Protein AF-A0A0D9S081-F1 (afdb_monomer)

Sequence (197 aa):
MSWPVAGCVVMVLGSSLLPPQVVYVARNAKDVAVSYYHFYHMAKVHPEPGTWDSFLEKFMAGEVSYGSWYQHVQEWWELSHTHPVLYLFYEDMKENPKREIRKILEFVGRSLPEETVDLMVQHTSFKEMKKNPMANYTTVPQEFMDHSISPFMRKGGCWPARGFGAGGSSGWSLPIGTQGLPWDETPALLPAFLPEA

InterPro domains:
  IPR000863 Sulfotransferase domain [PF00685] (21-157)
  IPR027417 P-loop containing nucleoside triphosphate hydrolase [G3DSA:3.40.50.300] (11-159)
  IPR027417 P-loop containing nucleoside triphosphate hydrolase [SSF52540] (19-157)

Structure (mmCIF, N/CA/C/O backbone):
data_AF-A0A0D9S081-F1
#
_entry.id   AF-A0A0D9S081-F1
#
loop_
_atom_site.group_PDB
_atom_site.id
_atom_site.type_symbol
_atom_site.label_atom_id
_atom_site.label_alt_id
_atom_site.label_comp_id
_atom_site.label_asym_id
_atom_site.label_entity_id
_atom_site.label_seq_id
_atom_site.pdbx_PDB_ins_code
_atom_site.Cartn_x
_atom_site.Cartn_y
_atom_site.Cartn_z
_atom_site.occupancy
_atom_site.B_iso_or_equiv
_atom_site.auth_seq_id
_atom_site.auth_comp_id
_atom_site.auth_asym_id
_atom_site.auth_atom_id
_atom_site.pdbx_PDB_model_num
ATOM 1 N N . MET A 1 1 ? -12.277 6.059 -0.694 1.00 25.52 1 MET A N 1
ATOM 2 C CA . MET A 1 1 ? -11.221 5.115 -0.278 1.00 25.52 1 MET A CA 1
ATOM 3 C C . MET A 1 1 ? -10.738 4.390 -1.522 1.00 25.52 1 MET A C 1
ATOM 5 O O . MET A 1 1 ? -11.299 3.366 -1.882 1.00 25.52 1 MET A O 1
ATOM 9 N N . SER A 1 2 ? -9.789 4.984 -2.241 1.00 22.47 2 SER A N 1
ATOM 10 C CA . SER A 1 2 ? -9.034 4.285 -3.281 1.00 22.47 2 SER A CA 1
ATOM 11 C C . SER A 1 2 ? -7.892 3.539 -2.595 1.00 22.47 2 SER A C 1
ATOM 13 O O . SER A 1 2 ? -7.259 4.083 -1.693 1.00 22.47 2 SER A O 1
ATOM 15 N N . TRP A 1 3 ? -7.653 2.294 -2.988 1.00 29.36 3 TRP A N 1
ATOM 16 C CA . TRP A 1 3 ? -6.469 1.535 -2.591 1.00 29.36 3 TRP A CA 1
ATOM 17 C C . TRP A 1 3 ? -5.480 1.559 -3.760 1.00 29.36 3 TRP A C 1
ATOM 19 O O . TRP A 1 3 ? -5.591 0.698 -4.632 1.00 29.36 3 TRP A O 1
ATOM 29 N N . PRO A 1 4 ? -4.532 2.510 -3.849 1.00 36.19 4 PRO A N 1
ATOM 30 C CA . PRO A 1 4 ? -3.518 2.435 -4.882 1.00 36.19 4 PRO A CA 1
ATOM 31 C C . PRO A 1 4 ? -2.436 1.419 -4.483 1.00 36.19 4 PRO A C 1
ATOM 33 O O . PRO A 1 4 ? -1.791 1.523 -3.449 1.00 36.19 4 PRO A O 1
ATOM 36 N N . VAL A 1 5 ? -2.358 0.392 -5.323 1.00 35.97 5 VAL A N 1
ATOM 37 C CA . VAL A 1 5 ? -1.208 -0.370 -5.834 1.00 35.97 5 VAL A CA 1
ATOM 38 C C . VAL A 1 5 ? 0.063 -0.554 -4.984 1.00 35.97 5 VAL A C 1
ATOM 40 O O . VAL A 1 5 ? 0.727 0.394 -4.597 1.00 35.97 5 VAL A O 1
ATOM 43 N N . ALA A 1 6 ? 0.430 -1.838 -4.863 1.00 36.88 6 ALA A N 1
ATOM 44 C CA . ALA A 1 6 ? 1.759 -2.458 -4.762 1.00 36.88 6 ALA A CA 1
ATOM 45 C C . ALA A 1 6 ? 2.917 -1.637 -4.160 1.00 36.88 6 ALA A C 1
ATOM 47 O O . ALA A 1 6 ? 3.439 -0.712 -4.763 1.00 36.88 6 ALA A O 1
ATOM 48 N N . GLY A 1 7 ? 3.408 -2.084 -3.007 1.00 44.50 7 GLY A N 1
ATOM 49 C CA . GLY A 1 7 ? 4.620 -1.559 -2.385 1.00 44.50 7 GLY A CA 1
ATOM 50 C C . GLY A 1 7 ? 4.341 -1.186 -0.954 1.00 44.50 7 GLY A C 1
ATOM 51 O O . GLY A 1 7 ? 4.527 -2.014 -0.063 1.00 44.50 7 GLY A O 1
ATOM 52 N N . CYS A 1 8 ? 3.823 0.023 -0.763 1.00 48.75 8 CYS A N 1
ATOM 53 C CA . CYS A 1 8 ? 3.406 0.525 0.532 1.00 48.75 8 CYS A CA 1
ATOM 54 C C . CYS A 1 8 ? 2.194 1.448 0.387 1.00 48.75 8 CYS A C 1
ATOM 56 O O . CYS A 1 8 ? 2.143 2.257 -0.537 1.00 48.75 8 CYS A O 1
ATOM 58 N N . VAL A 1 9 ? 1.217 1.334 1.288 1.00 55.59 9 VAL A N 1
ATOM 59 C CA . VAL A 1 9 ? 0.018 2.191 1.279 1.00 55.59 9 VAL A CA 1
ATOM 60 C C . VAL A 1 9 ? 0.193 3.281 2.322 1.00 55.59 9 VAL A C 1
ATOM 62 O O . VAL A 1 9 ? 0.376 2.965 3.492 1.00 55.59 9 VAL A O 1
ATOM 65 N N . VAL A 1 10 ? 0.100 4.544 1.903 1.00 56.44 10 VAL A N 1
ATOM 66 C CA . VAL A 1 10 ? 0.010 5.707 2.794 1.00 56.44 10 VAL A CA 1
ATOM 67 C C . VAL A 1 10 ? -1.437 6.192 2.778 1.00 56.44 10 VAL A C 1
ATOM 69 O O . VAL A 1 10 ? -1.909 6.720 1.771 1.00 56.44 10 VAL A O 1
ATOM 72 N N . MET A 1 11 ? -2.163 6.019 3.880 1.00 61.53 11 MET A N 1
ATOM 73 C CA . MET A 1 11 ? -3.499 6.587 4.051 1.00 61.53 11 MET A CA 1
ATOM 74 C C . MET A 1 11 ? -3.420 7.787 4.986 1.00 61.53 11 MET A C 1
ATOM 76 O O . MET A 1 11 ? -3.189 7.623 6.179 1.00 61.53 11 MET A O 1
ATOM 80 N N . VAL A 1 12 ? -3.631 8.988 4.447 1.00 59.31 12 VAL A N 1
ATOM 81 C CA . VAL A 1 12 ? -3.720 10.216 5.244 1.00 59.31 12 VAL A CA 1
ATOM 82 C C . VAL A 1 12 ? -5.171 10.435 5.659 1.00 59.31 12 VAL A C 1
ATOM 84 O O . VAL A 1 12 ? -6.057 10.588 4.817 1.00 59.31 12 VAL A O 1
ATOM 87 N N . LEU A 1 13 ? -5.415 10.454 6.964 1.00 59.78 13 LEU A N 1
ATOM 88 C CA . LEU A 1 13 ? -6.706 10.735 7.574 1.00 59.78 13 LEU A CA 1
ATOM 89 C C . LEU A 1 13 ? -6.646 12.133 8.192 1.00 59.78 13 LEU A C 1
ATOM 91 O O . LEU A 1 13 ? -5.968 12.365 9.192 1.00 59.78 13 LEU A O 1
ATOM 95 N N . GLY A 1 14 ? -7.331 13.080 7.553 1.00 50.94 14 GLY A N 1
ATOM 96 C CA . GLY A 1 14 ? -7.410 14.467 8.002 1.00 50.94 14 GLY A CA 1
ATOM 97 C C . GLY A 1 14 ? -8.813 14.827 8.478 1.00 50.94 14 GLY A C 1
ATOM 98 O O . GLY A 1 14 ? -9.800 14.553 7.796 1.00 50.94 14 GLY A O 1
ATOM 99 N N . SER A 1 15 ? -8.891 15.496 9.626 1.00 54.38 15 SER A N 1
ATOM 100 C CA . SER A 1 15 ? -9.994 16.402 9.951 1.00 54.38 15 SER A CA 1
ATOM 101 C C . SER A 1 15 ? -9.438 17.824 9.955 1.00 54.38 15 SER A C 1
ATOM 103 O O . SER A 1 15 ? -8.259 18.022 10.236 1.00 54.38 15 SER A O 1
ATOM 105 N N . SER A 1 16 ? -10.258 18.826 9.647 1.00 58.31 16 SER A N 1
ATOM 106 C CA . SER A 1 16 ? -9.830 20.230 9.531 1.00 58.31 16 SER A CA 1
ATOM 107 C C . SER A 1 16 ? -9.293 20.855 10.830 1.00 58.31 16 SER A C 1
ATOM 109 O O . SER A 1 16 ? -8.890 22.013 10.816 1.00 58.31 16 SER A O 1
ATOM 111 N N . LEU A 1 17 ? -9.290 20.116 11.945 1.00 58.97 17 LEU A N 1
ATOM 112 C CA . LEU A 1 17 ? -8.991 20.616 13.288 1.00 58.97 17 LEU A CA 1
ATOM 113 C C . LEU A 1 17 ? -7.852 19.862 14.001 1.00 58.97 17 LEU A C 1
ATOM 115 O O . LEU A 1 17 ? -7.490 20.250 15.108 1.00 58.97 17 LEU A O 1
ATOM 119 N N . LEU A 1 18 ? -7.288 18.802 13.405 1.00 64.38 18 LEU A N 1
ATOM 120 C CA . LEU A 1 18 ? -6.223 17.989 14.011 1.00 64.38 18 LEU A CA 1
ATOM 121 C C . LEU A 1 18 ? -5.079 17.728 13.021 1.00 64.38 18 LEU A C 1
ATOM 123 O O . LEU A 1 18 ? -5.323 17.699 11.811 1.00 64.38 18 LEU A O 1
ATOM 127 N N . PRO A 1 19 ? -3.840 17.515 13.513 1.00 70.00 19 PRO A N 1
ATOM 128 C CA . PRO A 1 19 ? -2.741 17.079 12.662 1.00 70.00 19 PRO A CA 1
ATOM 129 C C . PRO A 1 19 ? -3.118 15.770 11.946 1.00 70.00 19 PRO A C 1
ATOM 131 O O . PRO A 1 19 ? -3.771 14.910 12.546 1.00 70.00 19 PRO A O 1
ATOM 134 N N . PRO A 1 20 ? -2.743 15.619 10.665 1.00 81.56 20 PRO A N 1
ATOM 135 C CA . PRO A 1 20 ? -3.120 14.456 9.878 1.00 81.56 20 PRO A CA 1
ATOM 136 C C . PRO A 1 20 ? -2.532 13.185 10.489 1.00 81.56 20 PRO A C 1
ATOM 138 O O . PRO A 1 20 ? -1.342 13.125 10.789 1.00 81.56 20 PRO A O 1
ATOM 141 N N . GLN A 1 21 ? -3.370 12.166 10.645 1.00 87.75 21 GLN A N 1
ATOM 142 C CA . GLN A 1 21 ? -2.932 10.832 11.034 1.00 87.75 21 GLN A CA 1
ATOM 143 C C . GLN A 1 21 ? -2.605 10.035 9.777 1.00 87.75 21 GLN A C 1
ATOM 145 O O . GLN A 1 21 ? -3.321 10.135 8.779 1.00 87.75 21 GLN A O 1
ATOM 150 N N . VAL A 1 22 ? -1.548 9.232 9.812 1.00 90.44 22 VAL A N 1
ATOM 151 C CA . VAL A 1 22 ? -1.133 8.436 8.657 1.00 90.44 22 VAL A CA 1
ATOM 152 C C . VAL A 1 22 ? -1.154 6.957 9.000 1.00 90.44 22 VAL A C 1
AT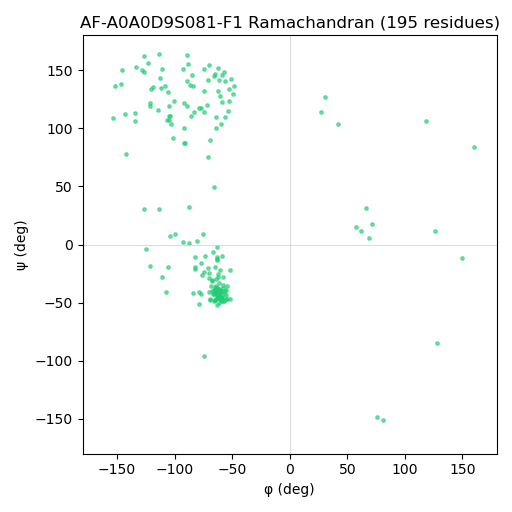OM 154 O O . VAL A 1 22 ? -0.643 6.557 10.034 1.00 90.44 22 VAL A O 1
ATOM 157 N N . VAL A 1 23 ? -1.724 6.125 8.135 1.00 89.75 23 VAL A N 1
ATOM 158 C CA . VAL A 1 23 ? -1.533 4.671 8.195 1.00 89.75 23 VAL A CA 1
ATOM 159 C C . VAL A 1 23 ? -0.575 4.282 7.081 1.00 89.75 23 VAL A C 1
ATOM 161 O O . VAL A 1 23 ? -0.869 4.528 5.911 1.00 89.75 23 VAL A O 1
ATOM 164 N N . TYR A 1 24 ? 0.559 3.702 7.452 1.00 89.50 24 TYR A N 1
ATOM 165 C CA . TYR A 1 24 ? 1.562 3.175 6.542 1.00 89.50 24 TYR A CA 1
ATOM 166 C C . TYR A 1 24 ? 1.516 1.650 6.540 1.00 89.50 24 TYR A C 1
ATOM 168 O O . TYR A 1 24 ? 1.540 1.036 7.602 1.00 89.50 24 TYR A O 1
ATOM 176 N N . VAL A 1 25 ? 1.483 1.028 5.364 1.00 88.38 25 VAL A N 1
ATOM 177 C CA . VAL A 1 25 ? 1.545 -0.434 5.234 1.00 88.38 25 VAL A CA 1
ATOM 178 C C . VAL A 1 25 ? 2.837 -0.825 4.532 1.00 88.38 25 VAL A C 1
ATOM 180 O O . VAL A 1 25 ? 2.991 -0.517 3.355 1.00 88.38 25 VAL A O 1
ATOM 183 N N . ALA A 1 26 ? 3.728 -1.532 5.217 1.00 87.38 26 ALA A N 1
ATOM 184 C CA . ALA A 1 26 ? 4.896 -2.180 4.636 1.00 87.38 26 ALA A CA 1
ATOM 185 C C . ALA A 1 26 ? 4.563 -3.596 4.152 1.00 87.38 26 ALA A C 1
ATOM 187 O O . ALA A 1 26 ? 3.634 -4.241 4.637 1.00 87.38 26 ALA A O 1
ATOM 188 N N . ARG A 1 27 ? 5.334 -4.096 3.189 1.00 85.44 27 ARG A N 1
ATOM 189 C CA . ARG A 1 27 ? 5.220 -5.461 2.664 1.00 85.44 27 ARG A CA 1
ATOM 190 C C . ARG A 1 27 ? 6.600 -5.975 2.299 1.00 85.44 27 ARG A C 1
ATOM 192 O O . ARG A 1 27 ? 7.444 -5.181 1.888 1.00 85.44 27 ARG A O 1
ATOM 199 N N . ASN A 1 28 ? 6.812 -7.286 2.392 1.00 83.50 28 ASN A N 1
ATOM 200 C CA . ASN A 1 28 ? 8.071 -7.914 2.006 1.00 83.50 28 ASN A CA 1
ATOM 201 C C . ASN A 1 28 ? 8.542 -7.465 0.604 1.00 83.50 28 ASN A C 1
ATOM 203 O O . ASN A 1 28 ? 7.789 -7.543 -0.371 1.00 83.50 28 ASN A O 1
ATOM 207 N N . ALA A 1 29 ? 9.803 -7.034 0.491 1.00 83.44 29 ALA A N 1
ATOM 208 C CA . ALA A 1 29 ? 10.384 -6.514 -0.750 1.00 83.44 29 ALA A CA 1
ATOM 209 C C . ALA A 1 29 ? 10.257 -7.478 -1.941 1.00 83.44 29 ALA A C 1
ATOM 211 O O . ALA A 1 29 ? 10.022 -7.040 -3.065 1.00 83.44 29 ALA A O 1
ATOM 212 N N . LYS A 1 30 ? 10.366 -8.792 -1.704 1.00 82.62 30 LYS A N 1
ATOM 213 C CA . LYS A 1 30 ? 10.252 -9.831 -2.744 1.00 82.62 30 LYS A CA 1
ATOM 214 C C . LYS A 1 30 ? 8.845 -9.857 -3.328 1.00 82.62 30 LYS A C 1
ATOM 216 O O . LYS A 1 30 ? 8.650 -9.837 -4.541 1.00 82.62 30 LYS A O 1
ATOM 221 N N . ASP A 1 31 ? 7.856 -9.847 -2.443 1.00 82.31 31 ASP A N 1
ATOM 222 C CA . ASP A 1 31 ? 6.444 -9.774 -2.798 1.00 82.31 31 ASP A CA 1
ATOM 223 C C . ASP A 1 31 ? 6.102 -8.478 -3.545 1.00 82.31 31 ASP A C 1
ATOM 225 O O . ASP A 1 31 ? 5.313 -8.487 -4.498 1.00 82.31 31 ASP A O 1
ATOM 229 N N . VAL A 1 32 ? 6.703 -7.364 -3.115 1.00 85.88 32 VAL A N 1
ATOM 230 C CA . VAL A 1 32 ? 6.566 -6.064 -3.771 1.00 85.88 32 VAL A CA 1
ATOM 231 C C . VAL A 1 32 ? 7.143 -6.115 -5.179 1.00 85.88 32 VAL A C 1
ATOM 233 O O . VAL A 1 32 ? 6.402 -5.806 -6.106 1.00 85.88 32 VAL A O 1
ATOM 236 N N . ALA A 1 33 ? 8.386 -6.570 -5.362 1.00 86.69 33 ALA A N 1
ATOM 237 C CA . ALA A 1 33 ? 9.048 -6.636 -6.665 1.00 86.69 33 ALA A CA 1
ATOM 238 C C . ALA A 1 33 ? 8.226 -7.434 -7.689 1.00 86.69 33 ALA A C 1
ATOM 240 O O . ALA A 1 33 ? 7.957 -6.946 -8.788 1.00 86.69 33 ALA A O 1
ATOM 241 N N . VAL A 1 34 ? 7.731 -8.620 -7.306 1.00 86.31 34 VAL A N 1
ATOM 242 C CA . VAL A 1 34 ? 6.883 -9.440 -8.190 1.00 86.31 34 VAL A CA 1
ATOM 243 C C . VAL A 1 34 ? 5.578 -8.712 -8.510 1.00 86.31 34 VAL A C 1
ATOM 245 O O . VAL A 1 34 ? 5.139 -8.683 -9.658 1.00 86.31 34 VAL A O 1
ATOM 248 N N . SER A 1 35 ? 4.935 -8.103 -7.509 1.00 85.69 35 SER A N 1
ATOM 249 C CA . SER A 1 35 ? 3.703 -7.343 -7.731 1.00 85.69 35 SER A CA 1
ATOM 250 C C . SER A 1 35 ? 3.920 -6.137 -8.647 1.00 85.69 35 SER A C 1
ATOM 252 O O . SER A 1 35 ? 3.040 -5.829 -9.447 1.00 85.69 35 SER A O 1
ATOM 254 N N . TYR A 1 36 ? 5.066 -5.469 -8.530 1.00 86.81 36 TYR A N 1
ATOM 255 C CA . TYR A 1 36 ? 5.437 -4.303 -9.322 1.00 86.81 36 TYR A CA 1
ATOM 256 C C . TYR A 1 36 ? 5.717 -4.666 -10.773 1.00 86.81 36 TYR A C 1
ATOM 258 O O . TYR A 1 36 ? 5.215 -3.995 -11.667 1.00 86.81 36 TYR A O 1
ATOM 266 N N . TYR A 1 37 ? 6.395 -5.784 -11.017 1.00 87.25 37 TYR A N 1
ATOM 267 C CA . TYR A 1 37 ? 6.641 -6.266 -12.372 1.00 87.25 37 TYR A CA 1
ATOM 268 C C . TYR A 1 37 ? 5.344 -6.509 -13.155 1.00 87.25 37 TYR A C 1
ATOM 270 O O . TYR A 1 37 ? 5.169 -5.994 -14.257 1.00 87.25 37 TYR A O 1
ATOM 278 N N . HIS A 1 38 ? 4.379 -7.220 -12.562 1.00 86.56 38 HIS A N 1
ATOM 279 C CA . HIS A 1 38 ? 3.072 -7.418 -13.202 1.00 86.56 38 HIS A CA 1
ATOM 280 C C . HIS A 1 38 ? 2.263 -6.125 -13.319 1.00 86.56 38 HIS A C 1
ATOM 282 O O . HIS A 1 38 ? 1.477 -5.975 -14.253 1.00 86.56 38 HIS A O 1
ATOM 288 N N . PHE A 1 39 ? 2.436 -5.195 -12.376 1.00 85.25 39 PHE A N 1
ATOM 289 C CA . PHE A 1 39 ? 1.776 -3.901 -12.445 1.00 85.25 39 PHE A CA 1
ATOM 290 C C . PHE A 1 39 ? 2.290 -3.064 -13.620 1.00 85.25 39 PHE A C 1
ATOM 292 O O . PHE A 1 39 ? 1.469 -2.502 -14.332 1.00 85.25 39 PHE A O 1
ATOM 299 N N . TYR A 1 40 ? 3.601 -3.042 -13.872 1.00 85.81 40 TYR A N 1
ATOM 300 C CA . TYR A 1 40 ? 4.194 -2.328 -15.010 1.00 85.81 40 TYR A CA 1
ATOM 301 C C . TYR A 1 40 ? 3.707 -2.871 -16.355 1.00 85.81 40 TYR A C 1
ATOM 303 O O . TYR A 1 40 ? 3.419 -2.095 -17.255 1.00 85.81 40 TYR A O 1
ATOM 311 N N . HIS A 1 41 ? 3.542 -4.191 -16.464 1.00 84.75 41 HIS A N 1
ATOM 312 C CA . HIS A 1 41 ? 2.964 -4.832 -17.652 1.00 84.75 41 HIS A CA 1
ATOM 313 C C . HIS A 1 41 ? 1.504 -4.435 -17.908 1.00 84.75 41 HIS A C 1
ATOM 315 O O . HIS A 1 41 ? 1.069 -4.322 -19.049 1.00 84.75 41 HIS A O 1
ATOM 321 N N . MET A 1 42 ? 0.721 -4.233 -16.848 1.00 83.94 42 MET A N 1
ATOM 322 C CA . MET A 1 42 ? -0.695 -3.864 -16.956 1.00 83.94 42 MET A CA 1
ATOM 323 C C . MET A 1 42 ? -0.891 -2.352 -17.135 1.00 83.94 42 MET A C 1
ATOM 325 O O . MET A 1 42 ? -1.775 -1.924 -17.877 1.00 83.94 42 MET A O 1
ATOM 329 N N . ALA A 1 43 ? -0.138 -1.531 -16.408 1.00 84.50 43 ALA A N 1
ATOM 330 C CA . ALA A 1 43 ? -0.346 -0.094 -16.320 1.00 84.50 43 ALA A CA 1
ATOM 331 C C . ALA A 1 43 ? 0.490 0.641 -17.375 1.00 84.50 43 ALA A C 1
ATOM 333 O O . ALA A 1 43 ? 1.668 0.920 -17.165 1.00 84.50 43 ALA A O 1
ATOM 334 N N . LYS A 1 44 ? -0.153 1.035 -18.482 1.00 81.44 44 LYS A N 1
ATOM 335 C CA . LYS A 1 44 ? 0.489 1.642 -19.670 1.00 81.44 44 LYS A CA 1
ATOM 336 C C . LYS A 1 44 ? 1.102 3.028 -19.433 1.00 81.44 44 LYS A C 1
ATOM 338 O O . LYS A 1 44 ? 1.741 3.588 -20.315 1.00 81.44 44 LYS A O 1
ATOM 343 N N . VAL A 1 45 ? 0.890 3.592 -18.245 1.00 82.25 45 VAL A N 1
ATOM 344 C CA . VAL A 1 45 ? 1.565 4.802 -17.755 1.00 82.25 45 VAL A CA 1
ATOM 345 C C . VAL A 1 45 ? 3.048 4.552 -17.454 1.00 82.25 45 VAL A C 1
ATOM 347 O O . VAL A 1 45 ? 3.846 5.489 -17.493 1.00 82.25 45 VAL A O 1
ATOM 350 N N . HIS A 1 46 ? 3.429 3.308 -17.166 1.00 78.94 46 HIS A N 1
ATOM 351 C CA . HIS A 1 46 ? 4.812 2.944 -16.896 1.00 78.94 46 HIS A CA 1
ATOM 352 C C . HIS A 1 46 ? 5.532 2.487 -18.169 1.00 78.94 46 HIS A C 1
ATOM 354 O O . HIS A 1 46 ? 4.901 1.952 -19.081 1.00 78.94 46 HIS A O 1
ATOM 360 N N . PRO A 1 47 ? 6.860 2.692 -18.250 1.00 83.44 47 PRO A N 1
ATOM 361 C CA . PRO A 1 47 ? 7.649 2.105 -19.320 1.00 83.44 47 PRO A CA 1
ATOM 362 C C . PRO A 1 47 ? 7.595 0.578 -19.241 1.00 83.44 47 PRO A C 1
ATOM 364 O O . PRO A 1 47 ? 7.485 0.007 -18.154 1.00 83.44 47 PRO A O 1
ATOM 367 N N . GLU A 1 48 ? 7.739 -0.068 -20.395 1.00 83.62 48 GLU A N 1
ATOM 368 C CA . GLU A 1 48 ? 7.797 -1.525 -20.489 1.00 83.62 48 GLU A CA 1
ATOM 369 C C . GLU A 1 48 ? 8.868 -2.077 -19.523 1.00 83.62 48 GLU A C 1
ATOM 371 O O . GLU A 1 48 ? 10.035 -1.666 -19.597 1.00 83.62 48 GLU A O 1
ATOM 376 N N . PRO A 1 49 ? 8.512 -2.991 -18.601 1.00 84.62 49 PRO A N 1
ATOM 377 C CA . PRO A 1 49 ? 9.432 -3.439 -17.557 1.00 84.62 49 PRO A CA 1
ATOM 378 C C . PRO A 1 49 ? 10.567 -4.321 -18.099 1.00 84.62 49 PRO A C 1
ATOM 380 O O . PRO A 1 49 ? 11.613 -4.424 -17.459 1.00 84.62 49 PRO A O 1
ATOM 383 N N . GLY A 1 50 ? 10.393 -4.920 -19.282 1.00 89.31 50 GLY A N 1
ATOM 384 C CA . GLY A 1 50 ? 11.367 -5.819 -19.899 1.00 89.31 50 GLY A CA 1
ATOM 385 C C . GLY A 1 50 ? 11.386 -7.206 -19.252 1.00 89.31 50 GLY A C 1
ATOM 386 O O . GLY A 1 50 ? 10.361 -7.715 -18.785 1.00 89.31 50 GLY A O 1
ATOM 387 N N . THR A 1 51 ? 12.554 -7.851 -19.243 1.00 92.31 51 THR A N 1
ATOM 388 C CA . THR A 1 51 ? 12.729 -9.140 -18.560 1.00 92.31 51 THR A CA 1
ATOM 389 C C . THR A 1 51 ? 12.676 -8.959 -17.046 1.00 92.31 51 THR A C 1
ATOM 391 O O . THR A 1 51 ? 12.987 -7.889 -16.522 1.00 92.31 51 THR A O 1
ATOM 394 N N . TRP A 1 52 ? 12.295 -10.020 -16.337 1.00 88.69 52 TRP A N 1
ATOM 395 C CA . TRP A 1 52 ? 12.272 -10.009 -14.877 1.00 88.69 52 TRP A CA 1
ATOM 396 C C . TRP A 1 52 ? 13.619 -9.606 -14.269 1.00 88.69 52 TRP A C 1
ATOM 398 O O . TRP A 1 52 ? 13.645 -8.744 -13.399 1.00 88.69 52 TRP A O 1
ATOM 408 N N . ASP A 1 53 ? 14.724 -10.177 -14.753 1.00 90.31 53 ASP A N 1
ATOM 409 C CA . ASP A 1 53 ? 16.052 -9.917 -14.189 1.00 90.31 53 ASP A CA 1
ATOM 410 C C . ASP A 1 53 ? 16.432 -8.435 -14.315 1.00 90.31 53 ASP A C 1
ATOM 412 O O . ASP A 1 53 ? 16.827 -7.807 -13.334 1.00 90.31 53 ASP A O 1
ATOM 416 N N . SER A 1 54 ? 16.199 -7.835 -15.490 1.00 91.00 54 SER A N 1
ATOM 417 C CA . SER A 1 54 ? 16.449 -6.404 -15.707 1.00 91.00 54 SER A CA 1
ATOM 418 C C . SER A 1 54 ? 15.542 -5.525 -14.845 1.00 91.00 54 SER A C 1
ATOM 420 O O . SER A 1 54 ? 15.971 -4.492 -14.331 1.00 91.00 54 SER A O 1
ATOM 422 N N . PHE A 1 55 ? 14.281 -5.922 -14.666 1.00 90.38 55 PHE A N 1
ATOM 423 C CA . PHE A 1 55 ? 13.368 -5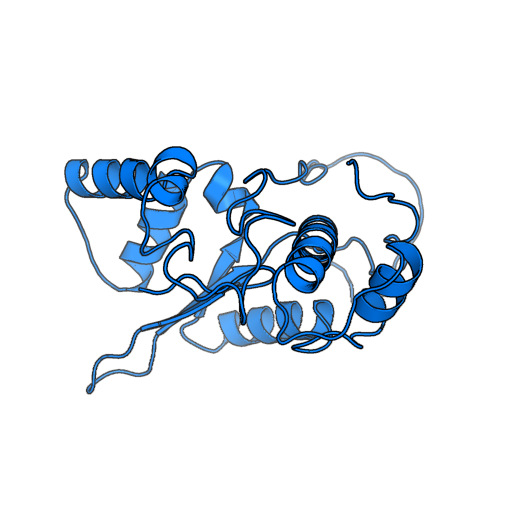.206 -13.785 1.00 90.38 55 PHE A CA 1
ATOM 424 C C . PHE A 1 55 ? 13.808 -5.286 -12.320 1.00 90.38 55 PHE A C 1
ATOM 426 O O . PHE A 1 55 ? 13.762 -4.284 -11.609 1.00 90.38 55 PHE A O 1
ATOM 433 N N . LEU A 1 56 ? 14.248 -6.459 -11.867 1.00 88.94 56 LEU A N 1
ATOM 434 C CA . LEU A 1 56 ? 14.708 -6.675 -10.501 1.00 88.94 56 LEU A CA 1
ATOM 435 C C . LEU A 1 56 ? 15.968 -5.854 -10.205 1.00 88.94 56 LEU A C 1
ATOM 437 O O . LEU A 1 56 ? 16.046 -5.241 -9.143 1.00 88.94 56 LEU A O 1
ATOM 441 N N . GLU A 1 57 ? 16.910 -5.773 -11.148 1.00 89.94 57 GLU A N 1
ATOM 442 C CA . GLU A 1 57 ? 18.078 -4.887 -11.048 1.00 89.94 57 GLU A CA 1
ATOM 443 C C . GLU A 1 57 ? 17.664 -3.423 -10.858 1.00 89.94 57 GLU A C 1
ATOM 445 O O . GLU A 1 57 ? 18.112 -2.778 -9.908 1.00 89.94 57 GLU A O 1
ATOM 450 N N . LYS A 1 58 ? 16.736 -2.920 -11.685 1.00 89.12 58 LYS A N 1
ATOM 451 C CA . LYS A 1 58 ? 16.192 -1.556 -11.546 1.00 89.12 58 LYS A CA 1
ATOM 452 C C . LYS A 1 58 ? 15.481 -1.353 -10.211 1.00 89.12 58 LYS A C 1
ATOM 454 O O . LYS A 1 58 ? 15.662 -0.323 -9.570 1.00 89.12 58 LYS A O 1
ATOM 459 N N . PHE A 1 59 ? 14.691 -2.329 -9.765 1.00 87.62 59 PHE A N 1
ATOM 460 C CA . PHE A 1 59 ? 13.996 -2.275 -8.478 1.00 87.62 59 PHE A CA 1
ATOM 461 C C . PHE A 1 59 ? 14.984 -2.173 -7.308 1.00 87.62 59 PHE A C 1
ATOM 463 O O . PHE A 1 59 ? 14.814 -1.325 -6.434 1.00 87.62 59 PHE A O 1
ATOM 470 N N . MET A 1 60 ? 16.044 -2.989 -7.311 1.00 85.00 60 MET A N 1
ATOM 471 C CA . MET A 1 60 ? 17.101 -2.946 -6.293 1.00 85.00 60 MET A CA 1
ATOM 472 C C . MET A 1 60 ? 17.888 -1.632 -6.324 1.00 85.00 60 MET A C 1
ATOM 474 O O . MET A 1 60 ? 18.249 -1.115 -5.268 1.00 85.00 60 MET A O 1
ATOM 478 N N . ALA A 1 61 ? 18.116 -1.075 -7.516 1.00 87.69 61 ALA A N 1
ATOM 479 C CA . ALA A 1 61 ? 18.758 0.224 -7.698 1.00 87.69 61 ALA A CA 1
ATOM 480 C C . ALA A 1 61 ? 17.849 1.416 -7.332 1.00 87.69 61 ALA A C 1
ATOM 482 O O . ALA A 1 61 ? 18.323 2.547 -7.253 1.00 87.69 61 ALA A O 1
ATOM 483 N N . GLY A 1 62 ? 16.550 1.190 -7.093 1.00 85.44 62 GLY A N 1
ATOM 484 C CA . GLY A 1 62 ? 15.574 2.262 -6.889 1.00 85.44 62 GLY A CA 1
ATOM 485 C C . GLY A 1 62 ? 15.246 3.043 -8.166 1.00 85.44 62 GLY A C 1
ATOM 486 O O . GLY A 1 62 ? 14.688 4.131 -8.092 1.00 85.44 62 GLY A O 1
ATOM 487 N N . GLU A 1 63 ? 15.554 2.489 -9.339 1.00 88.75 63 GLU A N 1
ATOM 488 C CA . GLU A 1 63 ? 15.273 3.050 -10.670 1.00 88.75 63 GLU A CA 1
ATOM 489 C C . GLU A 1 63 ? 13.874 2.658 -11.177 1.00 88.75 63 GLU A C 1
ATOM 491 O O . GLU A 1 63 ? 13.626 2.468 -12.369 1.00 88.75 63 GLU A O 1
ATOM 496 N N . VAL A 1 64 ? 12.936 2.515 -10.244 1.00 85.75 64 VAL A N 1
ATOM 497 C CA . VAL A 1 64 ? 11.514 2.302 -10.505 1.00 85.75 64 VAL A CA 1
ATOM 498 C C . VAL A 1 64 ? 10.730 3.522 -10.031 1.00 85.75 64 VAL A C 1
ATOM 500 O O . VAL A 1 64 ? 11.212 4.359 -9.270 1.00 85.75 64 VAL A O 1
ATOM 503 N N . SER A 1 65 ? 9.489 3.642 -10.489 1.00 80.75 65 SER A N 1
ATOM 504 C CA . SER A 1 65 ? 8.536 4.623 -9.965 1.00 80.75 65 SER A CA 1
ATOM 505 C C . SER A 1 65 ? 8.512 4.588 -8.438 1.00 80.75 65 SER A C 1
ATOM 507 O O . SER A 1 65 ? 8.493 3.511 -7.848 1.00 80.75 65 SER A O 1
ATOM 509 N N . TYR A 1 66 ? 8.497 5.777 -7.834 1.00 78.06 66 TYR A N 1
ATOM 510 C CA . TYR A 1 66 ? 8.571 6.011 -6.386 1.00 78.06 66 TYR A CA 1
ATOM 511 C C . TYR A 1 66 ? 9.917 5.681 -5.714 1.00 78.06 66 TYR A C 1
ATOM 513 O O . TYR A 1 66 ? 10.039 5.857 -4.505 1.00 78.06 66 TYR A O 1
ATOM 521 N N . GLY A 1 67 ? 10.950 5.321 -6.480 1.00 85.75 67 GLY A N 1
ATOM 522 C CA . GLY A 1 67 ? 12.326 5.250 -5.995 1.00 85.75 67 GLY A CA 1
ATOM 523 C C . GLY A 1 67 ? 12.664 3.966 -5.235 1.00 85.75 67 GLY A C 1
ATOM 524 O O . GLY A 1 67 ? 12.120 2.892 -5.495 1.00 85.75 67 GLY A O 1
ATOM 525 N N . SER A 1 68 ? 13.608 4.072 -4.297 1.00 85.12 68 SER A N 1
ATOM 526 C CA . SER A 1 68 ? 14.090 2.935 -3.511 1.00 85.12 68 SER A CA 1
ATOM 527 C C . SER A 1 68 ? 13.052 2.472 -2.488 1.00 85.12 68 SER A C 1
ATOM 529 O O . SER A 1 68 ? 12.710 3.201 -1.556 1.00 85.12 68 SER A O 1
ATOM 531 N N . TRP A 1 69 ? 12.623 1.211 -2.608 1.00 84.81 69 TRP A N 1
ATOM 532 C CA . TRP A 1 69 ? 11.754 0.566 -1.618 1.00 84.81 69 TRP A CA 1
ATOM 533 C C . TRP A 1 69 ? 12.357 0.615 -0.209 1.00 84.81 69 TRP A C 1
ATOM 535 O O . TRP A 1 69 ? 11.655 0.931 0.747 1.00 84.81 69 TRP A O 1
ATOM 545 N N . TYR A 1 70 ? 13.660 0.342 -0.084 1.00 81.69 70 TYR A N 1
ATOM 546 C CA . TYR A 1 70 ? 14.336 0.283 1.212 1.00 81.69 70 TYR A CA 1
ATOM 547 C C . TYR A 1 70 ? 14.350 1.650 1.902 1.00 81.69 70 TYR A C 1
ATOM 549 O O . TYR A 1 70 ? 13.966 1.746 3.066 1.00 81.69 70 TYR A O 1
ATOM 557 N N . GLN A 1 71 ? 14.727 2.710 1.174 1.00 81.69 71 GLN A N 1
ATOM 558 C CA . GLN A 1 71 ? 14.697 4.074 1.715 1.00 81.69 71 GLN A CA 1
ATOM 559 C C . GLN A 1 71 ? 13.278 4.455 2.136 1.00 81.69 71 GLN A C 1
ATOM 561 O O . GLN A 1 71 ? 13.077 4.904 3.258 1.00 81.69 71 GLN A O 1
ATOM 566 N N . HIS A 1 72 ? 12.284 4.173 1.290 1.00 84.75 72 HIS A N 1
ATOM 567 C CA . HIS A 1 72 ? 10.891 4.486 1.583 1.00 84.75 72 HIS A CA 1
ATOM 568 C C . HIS A 1 72 ? 10.392 3.788 2.863 1.00 84.75 72 HIS A C 1
ATOM 570 O O . HIS A 1 72 ? 9.810 4.423 3.737 1.00 84.75 72 HIS A O 1
ATOM 576 N N . VAL A 1 73 ? 10.634 2.484 3.014 1.00 84.75 73 VAL A N 1
ATOM 577 C CA . VAL A 1 73 ? 10.206 1.700 4.190 1.00 84.75 73 VAL A CA 1
ATOM 578 C C . VAL A 1 73 ? 10.919 2.146 5.467 1.00 84.75 73 VAL A C 1
ATOM 580 O O . VAL A 1 73 ? 10.274 2.233 6.516 1.00 84.75 73 VAL A O 1
ATOM 583 N N . GLN A 1 74 ? 12.213 2.465 5.376 1.00 83.50 74 GLN A N 1
ATOM 584 C CA . GLN A 1 74 ? 13.005 2.947 6.504 1.00 83.50 74 GLN A CA 1
ATOM 585 C C . GLN A 1 74 ? 12.574 4.353 6.947 1.00 83.50 74 GLN A C 1
ATOM 587 O O . GLN A 1 74 ? 12.360 4.577 8.133 1.00 83.50 74 GLN A O 1
ATOM 592 N N . GLU A 1 75 ? 12.400 5.297 6.022 1.00 86.12 75 GLU A N 1
ATOM 593 C CA . GLU A 1 75 ? 11.984 6.668 6.349 1.00 86.12 75 GLU A CA 1
ATOM 594 C C . GLU A 1 75 ? 10.635 6.694 7.075 1.00 86.12 75 GLU A C 1
ATOM 596 O O . GLU A 1 75 ? 10.485 7.353 8.104 1.00 86.12 75 GLU A O 1
ATOM 601 N N . TRP A 1 76 ? 9.660 5.924 6.590 1.00 86.25 76 TRP A N 1
ATOM 602 C CA . TRP A 1 76 ? 8.350 5.824 7.233 1.00 86.25 76 TRP A CA 1
ATOM 603 C C . TRP A 1 76 ? 8.396 5.138 8.600 1.00 86.25 76 TRP A C 1
ATOM 605 O O . TRP A 1 76 ? 7.600 5.472 9.480 1.00 86.25 76 TRP A O 1
ATOM 615 N N . TRP A 1 77 ? 9.333 4.212 8.801 1.00 86.56 77 TRP A N 1
ATOM 616 C CA . TRP A 1 77 ? 9.567 3.597 10.103 1.00 86.56 77 TRP A CA 1
ATOM 617 C C . TRP A 1 77 ? 10.095 4.620 11.108 1.00 86.56 77 TRP A C 1
ATOM 619 O O . TRP A 1 77 ? 9.522 4.771 12.185 1.00 86.56 77 TRP A O 1
ATOM 629 N N . GLU A 1 78 ? 11.107 5.403 10.742 1.00 88.44 78 GLU A N 1
ATOM 630 C CA . GLU A 1 78 ? 11.635 6.471 11.601 1.00 88.44 78 GLU A CA 1
ATOM 631 C C . GLU A 1 78 ? 10.567 7.533 11.911 1.00 88.44 78 GLU A C 1
ATOM 633 O O . GLU A 1 78 ? 10.392 7.947 13.063 1.00 88.44 78 GLU A O 1
ATOM 638 N N . LEU A 1 79 ? 9.767 7.919 10.910 1.00 88.25 79 LEU A N 1
ATOM 639 C CA . LEU A 1 79 ? 8.650 8.844 11.108 1.00 88.25 79 LEU A CA 1
ATOM 640 C C . LEU A 1 79 ? 7.599 8.297 12.080 1.00 88.25 79 LEU A C 1
ATOM 642 O O . LEU A 1 79 ? 7.030 9.077 12.842 1.00 88.25 79 LEU A O 1
ATOM 646 N N . SER A 1 80 ? 7.373 6.982 12.126 1.00 89.38 80 SER A N 1
ATOM 647 C CA . SER A 1 80 ? 6.396 6.381 13.047 1.00 89.38 80 SER A CA 1
ATOM 648 C C . SER A 1 80 ? 6.734 6.517 14.530 1.00 89.38 80 SER A C 1
ATOM 650 O O . SER A 1 80 ? 5.835 6.482 15.366 1.00 89.38 80 SER A O 1
ATOM 652 N N . HIS A 1 81 ? 7.999 6.775 14.864 1.00 89.50 81 HIS A N 1
ATOM 653 C CA . HIS A 1 81 ? 8.425 7.027 16.243 1.00 89.50 81 HIS A CA 1
ATOM 654 C C . HIS A 1 81 ? 8.191 8.475 16.688 1.00 89.50 81 HIS A C 1
ATOM 656 O O . HIS A 1 81 ? 8.192 8.765 17.883 1.00 89.50 81 HIS A O 1
ATOM 662 N N . THR A 1 82 ? 8.034 9.400 15.738 1.00 91.38 82 THR A N 1
ATOM 663 C CA . THR A 1 82 ? 8.039 10.851 15.996 1.00 91.38 82 THR A CA 1
ATOM 664 C C . THR A 1 82 ? 6.753 11.554 15.567 1.00 91.38 82 THR A C 1
ATOM 666 O O . THR A 1 82 ? 6.468 12.652 16.039 1.00 91.38 82 THR A O 1
ATOM 669 N N . HIS A 1 83 ? 5.959 10.929 14.699 1.00 90.31 83 HIS A N 1
ATOM 670 C CA . HIS A 1 83 ? 4.741 11.476 14.109 1.00 90.31 83 HIS A CA 1
ATOM 671 C C . HIS A 1 83 ? 3.559 10.523 14.336 1.00 90.31 83 HIS A C 1
ATOM 673 O O . HIS A 1 83 ? 3.767 9.340 14.609 1.00 90.31 83 HIS A O 1
ATOM 679 N N . PRO A 1 84 ? 2.303 10.993 14.204 1.00 91.38 84 PRO A N 1
ATOM 680 C CA . PRO A 1 84 ? 1.128 10.128 14.257 1.00 91.38 84 PRO A CA 1
ATOM 681 C C . PRO A 1 84 ? 1.052 9.261 12.991 1.00 91.38 84 PRO A C 1
ATOM 683 O O . PRO A 1 84 ? 0.251 9.522 12.091 1.00 91.38 84 PRO A O 1
ATOM 686 N N . VAL A 1 85 ? 1.898 8.232 12.924 1.00 91.56 85 VAL A N 1
ATOM 687 C CA . VAL A 1 85 ? 1.923 7.227 11.862 1.00 91.56 85 VAL A CA 1
ATOM 688 C C . VAL A 1 85 ? 1.710 5.849 12.478 1.00 91.56 85 VAL A C 1
ATOM 690 O O . VAL A 1 85 ? 2.510 5.390 13.288 1.00 91.56 85 VAL A O 1
ATOM 693 N N . LEU A 1 86 ? 0.646 5.166 12.068 1.00 91.88 86 LEU A N 1
ATOM 694 C CA . LEU A 1 86 ? 0.444 3.753 12.352 1.00 91.88 86 LEU A CA 1
ATOM 695 C C . LEU A 1 86 ? 1.152 2.927 11.283 1.00 91.88 86 LEU A C 1
ATOM 697 O O . LEU A 1 86 ? 0.715 2.898 10.134 1.00 91.88 86 LEU A O 1
ATOM 701 N N . TYR A 1 87 ? 2.222 2.247 11.675 1.00 89.25 87 TYR A N 1
ATOM 702 C CA . TYR A 1 87 ? 2.981 1.361 10.804 1.00 89.25 87 TYR A CA 1
ATOM 703 C C . TYR A 1 87 ? 2.445 -0.075 10.899 1.00 89.25 87 TYR A C 1
ATOM 705 O O . TYR A 1 87 ? 2.416 -0.661 11.981 1.00 89.25 87 TYR A O 1
ATOM 713 N N . LEU A 1 88 ? 2.012 -0.645 9.776 1.00 89.56 88 LEU A N 1
ATOM 714 C CA . LEU A 1 88 ? 1.437 -1.988 9.667 1.00 89.56 88 LEU A CA 1
ATOM 715 C C . LEU A 1 88 ? 2.217 -2.835 8.665 1.00 89.56 88 LEU A C 1
ATOM 717 O O . LEU A 1 88 ? 2.810 -2.307 7.728 1.00 89.56 88 LEU A O 1
ATOM 721 N N . PHE A 1 89 ? 2.135 -4.155 8.808 1.00 87.19 89 PHE A N 1
ATOM 722 C CA . PHE A 1 89 ? 2.670 -5.106 7.836 1.00 87.19 89 PHE A CA 1
ATOM 723 C C . PHE A 1 89 ? 1.535 -5.788 7.075 1.00 87.19 89 PHE A C 1
ATOM 725 O O . PHE A 1 89 ? 0.534 -6.215 7.655 1.00 87.19 89 PHE A O 1
ATOM 732 N N . TYR A 1 90 ? 1.687 -5.914 5.760 1.00 84.19 90 TYR A N 1
ATOM 733 C CA . TYR A 1 90 ? 0.729 -6.607 4.903 1.00 84.19 90 TYR A CA 1
ATOM 734 C C . TYR A 1 90 ? 0.537 -8.066 5.339 1.00 84.19 90 TYR A C 1
ATOM 736 O O . TYR A 1 90 ? -0.572 -8.597 5.301 1.00 84.19 90 TYR A O 1
ATOM 744 N N . GLU A 1 91 ? 1.616 -8.705 5.777 1.00 84.94 91 GLU A N 1
ATOM 745 C CA . GLU A 1 91 ? 1.652 -10.076 6.270 1.00 84.94 91 GLU A CA 1
ATOM 746 C C . GLU A 1 91 ? 0.775 -10.234 7.523 1.00 84.94 91 GLU A C 1
ATOM 748 O O . GLU A 1 91 ? -0.064 -11.134 7.570 1.00 84.94 91 GLU A O 1
ATOM 753 N N . ASP A 1 92 ? 0.856 -9.294 8.470 1.00 86.44 92 ASP A N 1
ATOM 754 C CA . ASP A 1 92 ? -0.004 -9.257 9.660 1.00 86.44 92 ASP A CA 1
ATOM 755 C C . ASP A 1 92 ? -1.480 -9.050 9.302 1.00 86.44 92 ASP A C 1
ATOM 757 O O . ASP A 1 92 ? -2.366 -9.690 9.875 1.00 86.44 92 ASP A O 1
ATOM 761 N N . MET A 1 93 ? -1.759 -8.182 8.323 1.00 87.44 93 MET A N 1
ATOM 762 C CA . MET A 1 93 ? -3.122 -7.956 7.832 1.00 87.44 93 MET A CA 1
ATOM 763 C C . MET A 1 93 ? -3.711 -9.211 7.187 1.00 87.44 93 MET A C 1
ATOM 765 O O . MET A 1 93 ? -4.926 -9.411 7.215 1.00 87.44 93 MET A O 1
ATOM 769 N N . LYS A 1 94 ? -2.865 -10.060 6.597 1.00 83.94 94 LYS A N 1
ATOM 770 C CA . LYS A 1 94 ? -3.274 -11.351 6.044 1.00 83.94 94 LYS A CA 1
ATOM 771 C C . LYS A 1 94 ? -3.453 -12.417 7.117 1.00 83.94 94 LYS A C 1
ATOM 773 O O . LYS A 1 94 ? -4.393 -13.202 7.005 1.00 83.94 94 LYS A O 1
ATOM 778 N N . GLU A 1 95 ? -2.568 -12.464 8.107 1.00 87.62 95 GLU A N 1
ATOM 779 C CA . GLU A 1 95 ? -2.615 -13.450 9.187 1.00 87.62 95 GLU A CA 1
ATOM 780 C C . GLU A 1 95 ? -3.813 -13.208 10.112 1.00 87.62 95 GLU A C 1
ATOM 782 O O . GLU A 1 95 ? -4.567 -14.132 10.416 1.00 87.62 95 GLU A O 1
ATOM 787 N N . ASN A 1 96 ? -4.021 -11.959 10.535 1.00 90.62 96 ASN A N 1
ATOM 788 C CA . ASN A 1 96 ? -5.108 -11.596 11.433 1.00 90.62 96 ASN A CA 1
ATOM 789 C C . ASN A 1 96 ? -5.717 -10.228 11.071 1.00 90.62 96 ASN A C 1
ATOM 791 O O . ASN A 1 96 ? -5.485 -9.232 11.766 1.00 90.62 96 ASN A O 1
ATOM 795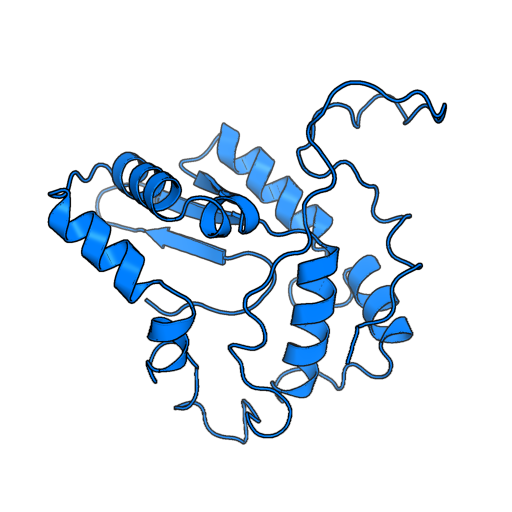 N N . PRO A 1 97 ? -6.564 -10.165 10.024 1.00 89.94 97 PRO A N 1
ATOM 796 C CA . PRO A 1 97 ? -7.164 -8.911 9.563 1.00 89.94 97 PRO A CA 1
ATOM 797 C C . PRO A 1 97 ? -7.976 -8.211 10.656 1.00 89.94 97 PRO A C 1
ATOM 799 O O . PRO A 1 97 ? -7.980 -6.986 10.747 1.00 89.94 97 PRO A O 1
ATOM 802 N N . LYS A 1 98 ? -8.637 -8.981 11.528 1.00 92.62 98 LYS A N 1
ATOM 803 C CA . LYS A 1 98 ? -9.464 -8.442 12.611 1.00 92.62 98 LYS A CA 1
ATOM 804 C C . LYS A 1 98 ? -8.627 -7.687 13.646 1.00 92.62 98 LYS A C 1
ATOM 806 O O . LYS A 1 98 ? -9.038 -6.627 14.111 1.00 92.62 98 LYS A O 1
ATOM 811 N N . ARG A 1 99 ? -7.446 -8.211 13.993 1.00 94.19 99 ARG A N 1
ATOM 812 C CA . ARG A 1 99 ? -6.485 -7.550 14.890 1.00 94.19 99 ARG A CA 1
ATOM 813 C C . ARG A 1 99 ? -5.969 -6.247 14.285 1.00 94.19 99 ARG A C 1
ATOM 815 O O . ARG A 1 99 ? -5.982 -5.228 14.966 1.00 94.19 99 ARG A O 1
ATOM 822 N N . GLU A 1 100 ? -5.572 -6.260 13.015 1.00 92.88 100 GLU A N 1
ATOM 823 C CA . GLU A 1 100 ? -5.046 -5.055 12.362 1.00 92.88 100 GLU A CA 1
ATOM 824 C C . GLU A 1 100 ? -6.129 -3.980 12.162 1.00 92.88 100 GLU A C 1
ATOM 826 O O . GLU A 1 100 ? -5.864 -2.799 12.378 1.00 92.88 100 GLU A O 1
ATOM 831 N N . ILE A 1 101 ? -7.380 -4.364 11.870 1.00 92.44 101 ILE A N 1
ATOM 832 C CA . ILE A 1 101 ? -8.514 -3.422 11.842 1.00 92.44 101 ILE A CA 1
ATOM 833 C C . ILE A 1 101 ? -8.709 -2.757 13.209 1.00 92.44 101 ILE A C 1
ATOM 835 O O . ILE A 1 101 ? -8.940 -1.550 13.263 1.00 92.44 101 ILE A O 1
ATOM 839 N N . ARG A 1 102 ? -8.582 -3.499 14.316 1.00 93.50 102 ARG A N 1
ATOM 840 C CA . ARG A 1 102 ? -8.672 -2.908 15.661 1.00 93.50 102 ARG A CA 1
ATOM 841 C C . ARG A 1 102 ? -7.561 -1.905 15.934 1.00 93.50 102 ARG A C 1
ATOM 843 O O . ARG A 1 102 ? -7.871 -0.820 16.406 1.00 93.50 102 ARG A O 1
ATOM 850 N N . LYS A 1 103 ? -6.314 -2.206 15.554 1.00 93.06 103 LYS A N 1
ATOM 851 C CA . LYS A 1 103 ? -5.210 -1.236 15.660 1.00 93.06 103 LYS A CA 1
ATOM 852 C C . LYS A 1 103 ? -5.512 0.050 14.889 1.00 93.06 103 LYS A C 1
ATOM 854 O O . LYS A 1 103 ? -5.276 1.138 15.401 1.00 93.06 103 LYS A O 1
ATOM 859 N N . ILE A 1 104 ? -6.074 -0.063 13.680 1.00 92.62 104 ILE A N 1
ATOM 860 C CA . ILE A 1 104 ? -6.492 1.106 12.889 1.00 92.62 104 ILE A CA 1
ATOM 861 C C . ILE A 1 104 ? -7.585 1.888 13.624 1.00 92.62 104 ILE A C 1
ATOM 863 O O . ILE A 1 104 ? -7.487 3.108 13.710 1.00 92.62 104 ILE A O 1
ATOM 867 N N . LEU A 1 105 ? -8.605 1.211 14.164 1.00 92.12 105 LEU A N 1
ATOM 868 C CA . LEU A 1 105 ? -9.700 1.841 14.911 1.00 92.12 105 LEU A CA 1
ATOM 869 C C . LEU A 1 105 ? -9.202 2.579 16.160 1.00 92.12 105 LEU A C 1
ATOM 871 O O . LEU A 1 105 ? -9.559 3.739 16.360 1.00 92.12 105 LEU A O 1
ATOM 875 N N . GLU A 1 106 ? -8.337 1.942 16.946 1.00 92.94 106 GLU A N 1
ATOM 876 C CA . GLU A 1 106 ? -7.689 2.538 18.117 1.00 92.94 106 GLU A CA 1
ATOM 877 C C . GLU A 1 106 ? -6.867 3.768 17.728 1.00 92.94 106 GLU A C 1
ATOM 879 O O . GLU A 1 106 ? -7.012 4.827 18.337 1.00 92.94 106 GLU A O 1
ATOM 884 N N . PHE A 1 107 ? -6.071 3.662 16.663 1.00 91.06 107 PHE A N 1
ATOM 885 C CA . PHE A 1 107 ? -5.254 4.760 16.164 1.00 91.06 107 PHE A CA 1
ATOM 886 C C . PHE A 1 107 ? -6.091 5.969 15.737 1.00 91.06 107 PHE A C 1
ATOM 888 O O . PHE A 1 107 ? -5.749 7.097 16.080 1.00 91.06 107 PHE A O 1
ATOM 895 N N . VAL A 1 108 ? -7.222 5.760 15.056 1.00 89.06 108 VAL A N 1
ATOM 896 C CA . VAL A 1 108 ? -8.137 6.856 14.676 1.00 89.06 108 VAL A CA 1
ATOM 897 C C . VAL A 1 108 ? -9.065 7.299 15.815 1.00 89.06 108 VAL A C 1
ATOM 899 O O . VAL A 1 108 ? -9.944 8.136 15.598 1.00 89.06 108 VAL A O 1
ATOM 902 N N . GLY A 1 109 ? -8.922 6.725 17.014 1.00 89.75 109 GLY A N 1
ATOM 903 C CA . GLY A 1 109 ? -9.738 7.051 18.183 1.00 89.75 109 GLY A CA 1
ATOM 904 C C . GLY A 1 109 ? -11.210 6.655 18.044 1.00 89.75 109 GLY A C 1
ATOM 905 O O . GLY A 1 109 ? -12.085 7.339 18.576 1.00 89.75 109 GLY A O 1
ATOM 906 N N . ARG A 1 110 ? -11.517 5.582 17.303 1.00 88.94 110 ARG A N 1
ATOM 907 C CA . ARG A 1 110 ? -12.883 5.071 17.113 1.00 8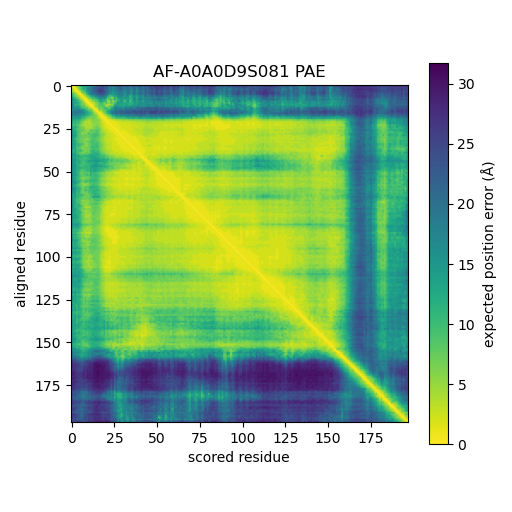8.94 110 ARG A CA 1
ATOM 908 C C . ARG A 1 110 ? -13.061 3.716 17.780 1.00 88.94 110 ARG A C 1
ATOM 910 O O . ARG A 1 110 ? -12.197 2.855 17.722 1.00 88.94 110 ARG A O 1
ATOM 917 N N . SER A 1 111 ? -14.247 3.510 18.337 1.00 91.50 111 SER A N 1
ATOM 918 C CA . SER A 1 111 ? -14.716 2.204 18.791 1.00 91.50 111 SER A CA 1
ATOM 919 C C . SER A 1 111 ? -15.972 1.842 18.011 1.00 91.50 111 SER A C 1
ATOM 921 O O . SER A 1 111 ? -16.834 2.696 17.788 1.00 91.50 111 SER A O 1
ATOM 923 N N . LEU A 1 112 ? -16.050 0.597 17.547 1.00 92.50 112 LEU A N 1
ATOM 924 C CA . LEU A 1 112 ? -17.173 0.072 16.780 1.00 92.50 112 LEU A CA 1
ATOM 925 C C . LEU A 1 112 ? -17.659 -1.238 17.411 1.00 92.50 112 LEU A C 1
ATOM 927 O O . LEU A 1 112 ? -16.845 -1.964 17.986 1.00 92.50 112 LEU A O 1
ATOM 931 N N . PRO A 1 113 ? -18.958 -1.567 17.288 1.00 94.62 113 PRO A N 1
ATOM 932 C CA . PRO A 1 113 ? -19.474 -2.869 17.693 1.00 94.62 113 PRO A CA 1
ATOM 933 C C . PRO A 1 113 ? -18.754 -4.012 16.976 1.00 94.62 113 PRO A C 1
ATOM 935 O O . PRO A 1 113 ? -18.365 -3.880 15.814 1.00 94.62 113 PRO A O 1
ATOM 938 N N . GLU A 1 114 ? -18.639 -5.153 17.653 1.00 93.62 114 GLU A N 1
ATOM 939 C CA . GLU A 1 114 ? -17.949 -6.338 17.132 1.00 93.62 114 GLU A CA 1
ATOM 940 C C . GLU A 1 114 ? -18.522 -6.807 15.785 1.00 93.62 114 GLU A C 1
ATOM 942 O O . GLU A 1 114 ? -17.769 -7.111 14.865 1.00 93.62 114 GLU A O 1
ATOM 947 N N . GLU A 1 115 ? -19.847 -6.757 15.635 1.00 95.00 115 GLU A N 1
ATOM 948 C CA . GLU A 1 115 ? -20.547 -7.094 14.390 1.00 95.00 115 GLU A CA 1
ATOM 949 C C . GLU A 1 115 ? -20.089 -6.218 13.214 1.00 95.00 115 GLU A C 1
ATOM 951 O O . GLU A 1 115 ? -19.874 -6.706 12.105 1.00 95.00 115 GLU A O 1
ATOM 956 N N . THR A 1 116 ? -19.871 -4.922 13.455 1.00 93.94 116 THR A N 1
ATOM 957 C CA . THR A 1 116 ? -19.362 -3.994 12.439 1.00 93.94 116 THR A CA 1
ATOM 958 C C . THR A 1 116 ? -17.923 -4.328 12.065 1.00 93.94 116 THR A C 1
ATOM 960 O O . THR A 1 116 ? -17.568 -4.276 10.888 1.00 93.94 116 THR A O 1
ATOM 963 N N . VAL A 1 117 ? -17.089 -4.698 13.041 1.00 93.56 117 VAL A N 1
ATOM 964 C CA . VAL A 1 117 ? -15.706 -5.126 12.786 1.00 93.56 117 VAL A CA 1
ATOM 965 C C . VAL A 1 117 ? -15.687 -6.408 11.948 1.00 93.56 117 VAL A C 1
ATOM 967 O O . VAL A 1 117 ? -14.913 -6.502 10.997 1.00 93.56 117 VAL A O 1
ATOM 970 N N .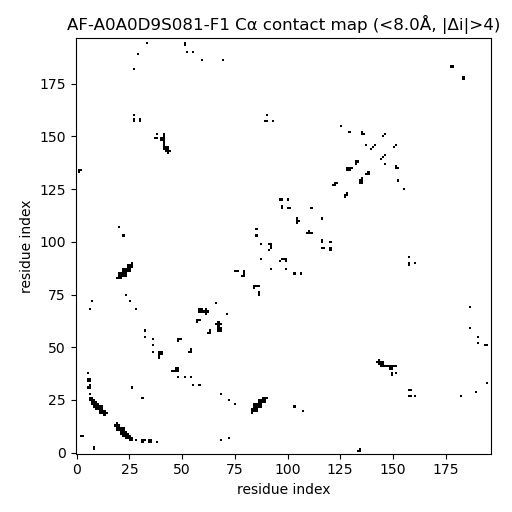 ASP A 1 118 ? -16.567 -7.367 12.235 1.00 94.06 118 ASP A N 1
ATOM 971 C CA . ASP A 1 118 ? -16.688 -8.603 11.455 1.00 94.06 118 ASP A CA 1
ATOM 972 C C . ASP A 1 118 ? -17.144 -8.347 10.015 1.00 94.06 118 ASP A C 1
ATOM 974 O O . ASP A 1 118 ? -16.573 -8.904 9.071 1.00 94.06 118 ASP A O 1
ATOM 978 N N . LE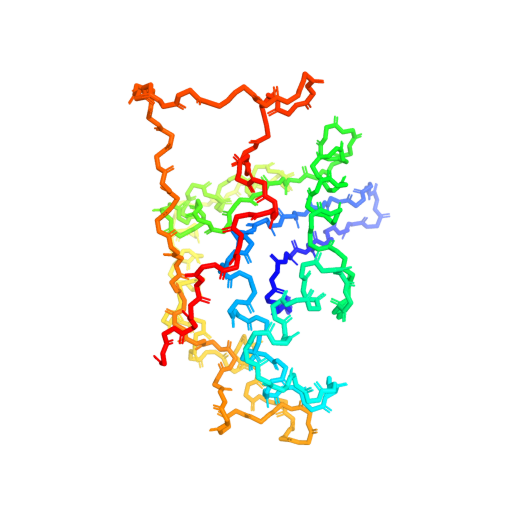U A 1 119 ? -18.089 -7.424 9.818 1.00 93.44 119 LEU A N 1
ATOM 979 C CA . LEU A 1 119 ? -18.472 -6.962 8.484 1.00 93.44 119 LEU A CA 1
ATOM 980 C C . LEU A 1 119 ? -17.295 -6.305 7.752 1.00 93.44 119 LEU A C 1
ATOM 982 O O . LEU A 1 119 ? -17.083 -6.573 6.567 1.00 93.44 119 LEU A O 1
ATOM 986 N N . MET A 1 120 ? -16.489 -5.485 8.435 1.00 91.88 120 MET A N 1
ATOM 987 C CA . MET A 1 120 ? -15.284 -4.898 7.839 1.00 91.88 120 MET A CA 1
ATOM 988 C C . MET A 1 120 ? -14.303 -5.986 7.391 1.00 91.88 120 MET A C 1
ATOM 990 O O . MET A 1 120 ? -13.814 -5.921 6.263 1.00 91.88 120 MET A O 1
ATOM 994 N N . VAL A 1 121 ? -14.056 -7.012 8.213 1.00 90.38 121 VAL A N 1
ATOM 995 C CA . VAL A 1 121 ? -13.197 -8.154 7.846 1.00 90.38 121 VAL A CA 1
ATOM 996 C C . VAL A 1 121 ? -13.735 -8.857 6.597 1.00 90.38 121 VAL A C 1
ATOM 998 O O . VAL A 1 121 ? -12.982 -9.127 5.661 1.00 90.38 121 VAL A O 1
ATOM 1001 N N . GLN A 1 122 ? -15.044 -9.111 6.538 1.00 90.50 122 GLN A N 1
ATOM 1002 C CA . GLN A 1 122 ? -15.671 -9.749 5.383 1.00 90.50 122 GLN A CA 1
ATOM 1003 C C . GLN A 1 122 ? -15.508 -8.910 4.106 1.00 90.50 122 GLN A C 1
ATOM 1005 O O . GLN A 1 122 ? -15.057 -9.426 3.078 1.00 90.50 122 GLN A O 1
ATOM 1010 N N . HIS A 1 123 ? -15.842 -7.620 4.162 1.00 87.56 123 HIS A N 1
ATOM 1011 C CA . HIS A 1 123 ? -15.810 -6.723 3.004 1.00 87.56 123 HIS A CA 1
ATOM 1012 C C . HIS A 1 123 ? -14.393 -6.392 2.522 1.00 87.56 123 HIS A C 1
ATOM 1014 O O . HIS A 1 123 ? -14.194 -6.155 1.330 1.00 87.56 123 HIS A O 1
ATOM 1020 N N . THR A 1 124 ? -13.409 -6.406 3.422 1.00 86.50 124 THR A N 1
ATOM 1021 C CA . THR A 1 124 ? -11.986 -6.214 3.094 1.00 86.50 124 THR A CA 1
ATOM 1022 C C . THR A 1 124 ? -11.276 -7.514 2.716 1.00 86.50 124 THR A C 1
ATOM 1024 O O . THR A 1 124 ? -10.090 -7.504 2.389 1.00 86.50 124 THR A O 1
ATOM 1027 N N . SER A 1 125 ? -11.982 -8.649 2.697 1.00 85.56 125 SER A N 1
ATOM 1028 C CA . SER A 1 125 ? -11.410 -9.903 2.215 1.00 85.56 125 SER A CA 1
ATOM 1029 C C . SER A 1 125 ? -11.072 -9.823 0.723 1.00 85.56 125 SER A C 1
ATOM 1031 O O . SER A 1 125 ? -11.777 -9.201 -0.076 1.00 85.56 125 SER A O 1
ATOM 1033 N N . PHE A 1 126 ? -10.008 -10.516 0.308 1.00 80.38 126 PHE A N 1
ATOM 1034 C CA . PHE A 1 126 ? -9.568 -10.528 -1.092 1.00 80.38 126 PHE A CA 1
ATOM 1035 C C . PHE A 1 126 ? -10.683 -10.962 -2.058 1.00 80.38 126 PHE A C 1
ATOM 1037 O O . PHE A 1 126 ? -10.828 -10.394 -3.139 1.00 80.38 126 PHE A O 1
ATOM 1044 N N . LYS A 1 127 ? -11.495 -11.947 -1.654 1.00 84.69 127 LYS A N 1
ATOM 1045 C CA . LYS A 1 127 ? -12.614 -12.467 -2.450 1.00 84.69 127 LYS A CA 1
ATOM 1046 C C . LYS A 1 127 ? -13.684 -11.405 -2.700 1.00 84.69 127 LYS A C 1
ATOM 1048 O O . LYS A 1 127 ? -14.185 -11.324 -3.818 1.00 84.69 127 LYS A O 1
ATOM 1053 N N . GLU A 1 128 ? -14.032 -10.619 -1.685 1.00 87.00 128 GLU A N 1
ATOM 1054 C CA . GLU A 1 128 ? -15.051 -9.576 -1.814 1.00 87.00 128 GLU A CA 1
ATOM 1055 C C . GLU A 1 128 ? -14.499 -8.343 -2.536 1.00 87.00 128 GLU A C 1
ATOM 1057 O O . GLU A 1 128 ? -15.131 -7.851 -3.471 1.00 87.00 128 GLU A O 1
ATOM 1062 N N . MET A 1 129 ? -13.273 -7.914 -2.219 1.00 82.50 129 MET A N 1
ATOM 1063 C CA . MET A 1 129 ? -12.633 -6.791 -2.915 1.00 82.50 129 MET A CA 1
ATOM 1064 C C . MET A 1 129 ? -12.450 -7.058 -4.414 1.00 82.50 129 MET A C 1
ATOM 1066 O O . MET A 1 129 ? -12.701 -6.169 -5.224 1.00 82.50 129 MET A O 1
ATOM 1070 N N . LYS A 1 130 ? -12.110 -8.293 -4.812 1.00 80.50 130 LYS A N 1
ATOM 1071 C CA . LYS A 1 130 ? -11.942 -8.658 -6.230 1.00 80.50 130 LYS A CA 1
ATOM 1072 C C . LYS A 1 130 ? -13.226 -8.500 -7.048 1.00 80.50 130 LYS A C 1
ATOM 1074 O O . LYS A 1 130 ? -13.152 -8.241 -8.248 1.00 80.50 130 LYS A O 1
ATOM 1079 N N . LYS A 1 131 ? -14.394 -8.622 -6.413 1.00 83.75 131 LYS A N 1
ATOM 1080 C CA . LYS A 1 131 ? -15.702 -8.426 -7.057 1.00 83.75 131 LYS A CA 1
ATOM 1081 C C . LYS A 1 131 ? -16.110 -6.959 -7.143 1.00 83.75 131 LYS A C 1
ATOM 1083 O O . LYS A 1 131 ? -16.974 -6.638 -7.949 1.00 83.75 131 LYS A O 1
ATOM 1088 N N . ASN A 1 132 ? -15.545 -6.090 -6.308 1.00 81.88 132 ASN A N 1
ATOM 1089 C CA . ASN A 1 132 ? -15.961 -4.698 -6.201 1.00 81.88 132 ASN A CA 1
ATOM 1090 C C . ASN A 1 132 ? -15.295 -3.842 -7.301 1.00 81.88 132 ASN A C 1
ATOM 1092 O O . ASN A 1 132 ? -14.080 -3.633 -7.232 1.00 81.88 132 ASN A O 1
ATOM 1096 N N . PRO A 1 133 ? -16.059 -3.283 -8.266 1.00 79.62 133 PRO A N 1
ATOM 1097 C CA . PRO A 1 133 ? -15.510 -2.458 -9.347 1.00 79.62 133 PRO A CA 1
ATOM 1098 C C . PRO A 1 133 ? -14.725 -1.232 -8.859 1.00 79.62 133 PRO A C 1
ATOM 1100 O O . PRO A 1 133 ? -13.783 -0.794 -9.513 1.00 79.62 133 PRO A O 1
ATOM 1103 N N . MET A 1 134 ? -15.073 -0.706 -7.679 1.00 77.38 134 MET A N 1
ATOM 1104 C CA . MET A 1 134 ? -14.394 0.442 -7.067 1.00 77.38 134 MET A CA 1
ATOM 1105 C C . MET A 1 134 ? -13.048 0.088 -6.419 1.00 77.38 134 MET A C 1
ATOM 1107 O O . MET A 1 134 ? -12.273 0.989 -6.110 1.00 77.38 134 MET A O 1
ATOM 1111 N N . ALA A 1 135 ? -12.775 -1.199 -6.186 1.00 73.75 135 ALA A N 1
ATOM 1112 C CA . ALA A 1 135 ? -11.543 -1.679 -5.557 1.00 73.75 135 ALA A CA 1
ATOM 1113 C C . ALA A 1 135 ? -10.634 -2.446 -6.530 1.00 73.75 135 ALA A C 1
ATOM 1115 O O . ALA A 1 135 ? -9.420 -2.465 -6.353 1.00 73.75 135 ALA A O 1
ATOM 1116 N N . ASN A 1 136 ? -11.205 -3.080 -7.558 1.00 77.25 136 ASN A N 1
ATOM 1117 C CA . ASN A 1 136 ? -10.467 -3.915 -8.508 1.00 77.25 136 ASN A CA 1
ATOM 1118 C C . ASN A 1 136 ? -9.991 -3.167 -9.770 1.00 77.25 136 ASN A C 1
ATOM 1120 O O . ASN A 1 136 ? -9.412 -3.803 -10.648 1.00 77.25 136 ASN A O 1
ATOM 1124 N N . TYR A 1 137 ? -10.248 -1.855 -9.854 1.00 75.94 137 TYR A N 1
ATOM 1125 C CA . TYR A 1 137 ? -9.852 -0.950 -10.943 1.00 75.94 137 TYR A CA 1
ATOM 1126 C C . TYR A 1 137 ? -10.421 -1.273 -12.335 1.00 75.94 137 TYR A C 1
ATOM 1128 O O . TYR A 1 137 ? -10.044 -0.631 -13.306 1.00 75.94 137 TYR A O 1
ATOM 1136 N N . THR A 1 138 ? -11.404 -2.171 -12.444 1.00 76.81 138 THR A N 1
ATOM 1137 C CA . THR A 1 138 ? -12.024 -2.537 -13.738 1.00 76.81 138 THR A CA 1
ATOM 1138 C C . THR A 1 138 ? -12.758 -1.392 -14.442 1.00 76.81 138 THR A C 1
ATOM 1140 O O . THR A 1 138 ? -13.089 -1.510 -15.618 1.00 76.81 138 THR A O 1
ATOM 1143 N N . THR A 1 139 ? -13.019 -0.285 -13.745 1.00 81.62 139 THR A N 1
ATOM 1144 C CA . THR A 1 139 ? -13.608 0.932 -14.320 1.00 81.62 139 THR A CA 1
ATOM 1145 C C . THR A 1 139 ? -12.582 1.836 -15.007 1.00 81.62 139 THR A C 1
ATOM 1147 O O . THR A 1 139 ? -12.976 2.787 -15.681 1.00 81.62 139 THR A O 1
ATOM 1150 N N . VAL A 1 140 ? -11.279 1.572 -14.846 1.00 79.31 140 VAL A N 1
ATOM 1151 C CA . VAL A 1 140 ? -10.216 2.332 -15.509 1.00 79.31 140 VAL A CA 1
ATOM 1152 C C . VAL A 1 140 ? -10.151 1.938 -16.989 1.00 79.31 140 VAL A C 1
ATOM 1154 O O . VAL A 1 140 ? -10.141 0.745 -17.295 1.00 79.31 140 VAL A O 1
ATOM 1157 N N . PRO A 1 141 ? -10.091 2.906 -17.926 1.00 83.44 141 PRO A N 1
ATOM 1158 C CA . PRO A 1 141 ? -9.985 2.595 -19.347 1.00 83.44 141 PRO A CA 1
ATOM 1159 C C . PRO A 1 141 ? -8.743 1.755 -19.675 1.00 83.44 141 PRO A C 1
ATOM 1161 O O . PRO A 1 141 ? -7.669 1.964 -19.106 1.00 83.44 141 PRO A O 1
ATOM 1164 N N . GLN A 1 142 ? -8.870 0.863 -20.661 1.00 81.12 142 GLN A N 1
ATOM 1165 C CA . GLN A 1 142 ? -7.794 -0.039 -21.104 1.00 81.12 142 GLN A CA 1
ATOM 1166 C C . GLN A 1 142 ? -6.541 0.699 -21.616 1.00 81.12 142 GLN A C 1
ATOM 1168 O O . GLN A 1 142 ? -5.437 0.152 -21.634 1.00 81.12 142 GLN A O 1
ATOM 1173 N N . GLU A 1 143 ? -6.700 1.956 -22.031 1.00 81.25 143 GLU A N 1
ATOM 1174 C CA . GLU A 1 143 ? -5.600 2.849 -22.405 1.00 81.25 143 GLU A CA 1
ATOM 1175 C C . GLU A 1 143 ? -4.652 3.137 -21.232 1.00 81.25 143 GLU A C 1
ATOM 1177 O O . GLU A 1 143 ? -3.476 3.399 -21.456 1.00 81.25 143 GLU A O 1
ATOM 1182 N N . PHE A 1 144 ? -5.138 3.029 -19.992 1.00 80.19 144 PHE A N 1
ATOM 1183 C CA . PHE A 1 144 ? -4.354 3.251 -18.777 1.00 80.19 144 PHE A CA 1
ATOM 1184 C C . PHE A 1 144 ? -4.033 1.949 -18.034 1.00 80.19 144 PHE A C 1
ATOM 1186 O O . PHE A 1 144 ? -2.909 1.795 -17.556 1.00 80.19 144 PHE A O 1
ATOM 1193 N N . MET A 1 145 ? -4.985 1.012 -17.934 1.00 80.94 145 MET A N 1
ATOM 1194 C CA . MET A 1 145 ? -4.788 -0.286 -17.270 1.00 80.94 145 MET A CA 1
ATOM 1195 C C . MET A 1 145 ? -5.355 -1.438 -18.099 1.00 80.94 145 MET A C 1
ATOM 1197 O O . MET A 1 145 ? -6.567 -1.575 -18.258 1.00 80.94 145 MET A O 1
ATOM 1201 N N . ASP A 1 146 ? -4.476 -2.305 -18.597 1.00 84.31 146 ASP A N 1
ATOM 1202 C CA . ASP A 1 146 ? -4.859 -3.464 -19.397 1.00 84.31 146 ASP A CA 1
ATOM 1203 C C . ASP A 1 146 ? -5.081 -4.710 -18.540 1.00 84.31 146 ASP A C 1
ATOM 1205 O O . ASP A 1 146 ? -4.199 -5.551 -18.342 1.00 84.31 146 ASP A O 1
ATOM 1209 N N . HIS A 1 147 ? -6.307 -4.848 -18.046 1.00 81.62 147 HIS A N 1
ATOM 1210 C CA . HIS A 1 147 ? -6.707 -5.993 -17.230 1.00 81.62 147 HIS A CA 1
ATOM 1211 C C . HIS A 1 147 ? -6.650 -7.341 -17.975 1.00 81.62 147 HIS A C 1
ATOM 1213 O O . HIS A 1 147 ? -6.771 -8.380 -17.322 1.00 81.62 147 HIS A O 1
ATOM 1219 N N . SER A 1 148 ? -6.470 -7.350 -19.306 1.00 82.31 148 SER A N 1
ATOM 1220 C CA . SER A 1 148 ? -6.282 -8.585 -20.079 1.00 82.31 148 SER A CA 1
ATOM 1221 C C . SER A 1 148 ? -4.873 -9.175 -19.933 1.00 82.31 148 SER A C 1
ATOM 1223 O O . SER A 1 148 ? -4.718 -10.390 -20.028 1.00 82.31 148 SER A O 1
ATOM 1225 N N . ILE A 1 149 ? -3.868 -8.338 -19.642 1.00 82.12 149 ILE A N 1
ATOM 1226 C CA . ILE A 1 149 ? -2.475 -8.758 -19.423 1.00 82.12 149 ILE A CA 1
ATOM 1227 C C . ILE A 1 149 ? -2.320 -9.326 -18.013 1.00 82.12 149 ILE A C 1
ATOM 1229 O O . ILE A 1 149 ? -1.806 -10.424 -17.807 1.00 82.12 149 ILE A O 1
ATOM 1233 N N . SER A 1 150 ? -2.784 -8.574 -17.019 1.00 79.00 150 SER A N 1
ATOM 1234 C CA . SER A 1 150 ? -2.819 -9.015 -15.631 1.00 79.00 150 SER A CA 1
ATOM 1235 C C . SER A 1 150 ? -3.963 -8.309 -14.914 1.00 79.00 150 SER A C 1
ATOM 1237 O O . SER A 1 150 ? -4.102 -7.098 -15.050 1.00 79.00 150 SER A O 1
ATOM 1239 N N . PRO A 1 151 ? -4.768 -9.001 -14.092 1.00 81.94 151 PRO A N 1
ATOM 1240 C CA . PRO A 1 151 ? -5.735 -8.325 -13.24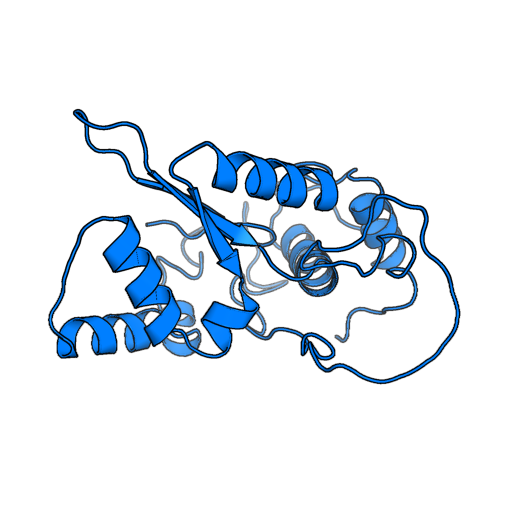3 1.00 81.94 151 PRO A CA 1
ATOM 1241 C C . PRO A 1 151 ? -5.023 -7.570 -12.112 1.00 81.94 151 PRO A C 1
ATOM 1243 O O . PRO A 1 151 ? -4.102 -8.103 -11.488 1.00 81.94 151 PRO A O 1
ATOM 1246 N N . PHE A 1 152 ? -5.522 -6.377 -11.773 1.00 78.44 152 PHE A N 1
ATOM 1247 C CA . PHE A 1 152 ? -5.029 -5.571 -10.648 1.00 78.44 152 PHE A CA 1
ATOM 1248 C C . PHE A 1 152 ? -4.966 -6.369 -9.331 1.00 78.44 152 PHE A C 1
ATOM 1250 O O . PHE A 1 152 ? -3.950 -6.403 -8.639 1.00 78.44 152 PHE A O 1
ATOM 1257 N N . MET A 1 153 ? -6.041 -7.098 -9.010 1.00 80.06 153 MET A N 1
ATOM 1258 C CA . MET A 1 153 ? -6.081 -8.026 -7.875 1.00 80.06 153 MET A CA 1
ATOM 1259 C C . MET A 1 153 ? -5.677 -9.446 -8.307 1.00 80.06 153 MET A C 1
ATOM 1261 O O . MET A 1 153 ? -6.528 -10.274 -8.649 1.00 80.06 153 MET A O 1
ATOM 1265 N N . ARG A 1 154 ? -4.365 -9.725 -8.276 1.00 78.62 154 ARG A N 1
ATOM 1266 C CA . ARG A 1 154 ? -3.739 -10.953 -8.812 1.00 78.62 154 ARG A CA 1
ATOM 1267 C C . ARG A 1 154 ? -3.957 -12.210 -7.947 1.00 78.62 154 ARG A C 1
ATOM 1269 O O . ARG A 1 154 ? -4.980 -12.881 -8.077 1.00 78.62 154 ARG A O 1
ATOM 1276 N N . LYS A 1 155 ? -2.991 -12.538 -7.076 1.00 74.19 155 LYS A N 1
ATOM 1277 C CA . LYS A 1 155 ? -2.973 -13.763 -6.246 1.00 74.19 155 LYS A CA 1
ATOM 1278 C C . LYS A 1 155 ? -3.305 -13.492 -4.766 1.00 74.19 155 LYS A C 1
ATOM 1280 O O . LYS A 1 155 ? -3.687 -14.412 -4.056 1.00 74.19 155 LYS A O 1
ATOM 1285 N N . GLY A 1 156 ? -3.188 -12.241 -4.298 1.00 61.56 156 GLY A N 1
ATOM 1286 C CA . GLY A 1 156 ? -3.512 -11.852 -2.916 1.00 61.56 156 GLY A CA 1
ATOM 1287 C C . GLY A 1 156 ? -2.737 -12.621 -1.841 1.00 61.56 156 GLY A C 1
ATOM 1288 O O . GLY A 1 156 ? -3.171 -12.641 -0.697 1.00 61.56 156 GLY A O 1
ATOM 1289 N N . GLY A 1 157 ? -1.655 -13.315 -2.205 1.00 62.94 157 GLY A N 1
ATOM 1290 C CA . GLY A 1 157 ? -0.779 -14.080 -1.320 1.00 62.94 157 GLY A CA 1
ATOM 1291 C C . GLY A 1 157 ? 0.362 -13.227 -0.771 1.00 62.94 157 GLY A C 1
ATOM 1292 O O . GLY A 1 157 ? 0.658 -12.165 -1.314 1.00 62.94 157 GLY A O 1
ATOM 1293 N N . CYS A 1 158 ? 0.990 -13.712 0.291 1.00 56.12 158 CYS A N 1
ATOM 1294 C CA . CYS A 1 158 ? 2.296 -13.259 0.755 1.00 56.12 158 CYS A CA 1
ATOM 1295 C C . CYS A 1 158 ? 3.181 -14.497 0.889 1.00 56.12 158 CYS A C 1
ATOM 1297 O O . CYS A 1 158 ? 2.674 -15.588 1.181 1.00 56.12 158 CYS A O 1
ATOM 1299 N N . TRP A 1 159 ? 4.478 -14.345 0.661 1.00 48.75 159 TRP A N 1
ATOM 1300 C CA . TRP A 1 159 ? 5.421 -15.384 1.043 1.00 48.75 159 TRP A CA 1
ATOM 1301 C C . TRP A 1 159 ? 5.434 -15.493 2.570 1.00 48.75 159 TRP A C 1
ATOM 1303 O O . TRP A 1 159 ? 5.272 -14.478 3.255 1.00 48.75 159 TRP A O 1
ATOM 1313 N N . PRO A 1 160 ? 5.595 -16.701 3.137 1.00 48.12 160 PRO A N 1
ATOM 1314 C CA . PRO A 1 160 ? 5.804 -16.816 4.567 1.00 48.12 160 PRO A CA 1
ATOM 1315 C C . PRO A 1 160 ? 7.060 -16.018 4.920 1.00 48.12 160 PRO A C 1
ATOM 1317 O O . PRO A 1 160 ? 8.136 -16.276 4.374 1.00 48.12 160 PRO A O 1
ATOM 1320 N N . ALA A 1 161 ? 6.921 -15.048 5.827 1.00 48.31 161 ALA A N 1
ATOM 1321 C CA . ALA A 1 161 ? 8.071 -14.494 6.518 1.00 48.31 161 ALA A CA 1
ATOM 1322 C C . ALA A 1 161 ? 8.798 -15.694 7.131 1.00 48.31 161 ALA A C 1
ATOM 1324 O O . ALA A 1 161 ? 8.215 -16.428 7.933 1.00 48.31 161 ALA A O 1
ATOM 1325 N N . ARG A 1 162 ? 10.024 -15.990 6.693 1.00 37.62 162 ARG A N 1
ATOM 1326 C CA . ARG A 1 162 ? 10.807 -17.034 7.349 1.00 37.62 162 ARG A CA 1
ATOM 1327 C C . ARG A 1 162 ? 11.081 -16.555 8.775 1.00 37.62 162 ARG A C 1
ATOM 1329 O O . ARG A 1 162 ? 11.938 -15.717 8.985 1.00 37.62 162 ARG A O 1
ATOM 1336 N N . GLY A 1 163 ? 10.281 -17.076 9.703 1.00 32.12 163 GLY A N 1
ATOM 1337 C CA . GLY A 1 163 ? 10.498 -17.198 11.140 1.00 32.12 163 GLY A CA 1
ATOM 1338 C C . GLY A 1 163 ? 11.118 -16.011 11.875 1.00 32.12 163 GLY A C 1
ATOM 1339 O O . GLY A 1 163 ? 12.334 -15.921 11.987 1.00 32.12 163 GLY A O 1
ATOM 1340 N N . PHE A 1 164 ? 10.287 -15.262 12.603 1.00 32.19 164 PHE A N 1
ATOM 1341 C CA . PHE A 1 164 ? 10.678 -14.871 13.959 1.00 32.19 164 PHE A CA 1
ATOM 1342 C C . PHE A 1 164 ? 10.664 -16.137 14.828 1.00 32.19 164 PHE A C 1
ATOM 1344 O O . PHE A 1 164 ? 9.640 -16.542 15.371 1.00 32.19 164 PHE A O 1
ATOM 1351 N N . GLY A 1 165 ? 11.808 -16.811 14.889 1.00 25.75 165 GLY A N 1
ATOM 1352 C CA . GLY A 1 165 ? 12.033 -17.987 15.717 1.00 25.75 165 GLY A CA 1
ATOM 1353 C C . GLY A 1 165 ? 13.512 -18.078 16.047 1.00 25.75 165 GLY A C 1
ATOM 1354 O O . GLY A 1 165 ? 14.333 -18.345 15.176 1.00 25.75 165 GLY A O 1
ATOM 1355 N N . ALA A 1 166 ? 13.848 -17.807 17.305 1.00 35.28 166 ALA A N 1
ATOM 1356 C CA . ALA A 1 166 ? 15.188 -17.960 17.840 1.00 35.28 166 ALA A CA 1
ATOM 1357 C C . ALA A 1 166 ? 15.745 -19.369 17.561 1.00 35.28 166 ALA A C 1
ATOM 1359 O O . ALA A 1 166 ? 15.082 -20.366 17.839 1.00 35.28 166 ALA A O 1
ATOM 1360 N N . GLY A 1 167 ? 16.992 -19.436 17.088 1.00 30.02 167 GLY A N 1
ATOM 1361 C CA . GLY A 1 167 ? 17.798 -20.658 17.076 1.00 30.02 167 GLY A CA 1
ATOM 1362 C C . GLY A 1 167 ? 18.206 -21.125 15.682 1.00 30.02 167 GLY A C 1
ATOM 1363 O O . GLY A 1 167 ? 17.418 -21.713 14.952 1.00 30.02 167 GLY A O 1
ATOM 1364 N N . GLY A 1 168 ? 19.481 -20.928 15.345 1.00 25.70 168 GLY A N 1
ATOM 1365 C CA . GLY A 1 168 ? 20.075 -21.512 14.145 1.00 25.70 168 GLY A CA 1
ATOM 1366 C C . GLY A 1 168 ? 21.340 -20.792 13.713 1.00 25.70 168 GLY A C 1
ATOM 1367 O O . GLY A 1 168 ? 21.308 -19.914 12.864 1.00 25.70 168 GLY A O 1
ATOM 1368 N N . SER A 1 169 ? 22.461 -21.161 14.320 1.00 36.81 169 SER A N 1
ATOM 1369 C CA . SER A 1 169 ? 23.802 -20.705 13.970 1.00 36.81 169 SER A CA 1
ATOM 1370 C C . SER A 1 169 ? 24.147 -20.992 12.501 1.00 36.81 169 SER A C 1
ATOM 1372 O O . SER A 1 169 ? 24.444 -22.131 12.143 1.00 36.81 169 SER A O 1
ATOM 1374 N N . SER A 1 170 ? 24.224 -19.955 11.673 1.00 29.55 170 SER A N 1
ATOM 1375 C CA . SER A 1 170 ? 25.128 -19.932 10.522 1.00 29.55 170 SER A CA 1
ATOM 1376 C C . SER A 1 170 ? 25.824 -18.579 10.511 1.00 29.55 170 SER A C 1
ATOM 1378 O O . SER A 1 170 ? 25.198 -17.549 10.274 1.00 29.55 170 SER A O 1
ATOM 1380 N N . GLY A 1 171 ? 27.102 -18.598 10.886 1.00 29.67 171 GLY A N 1
ATOM 1381 C CA . GLY A 1 171 ? 27.910 -17.414 11.125 1.00 29.67 171 GLY A CA 1
ATOM 1382 C C . GLY A 1 171 ? 28.107 -16.576 9.873 1.00 29.67 171 GLY A C 1
ATOM 1383 O O . GLY A 1 171 ? 28.869 -16.961 8.997 1.00 29.67 171 GLY A O 1
ATOM 1384 N N . TRP A 1 172 ? 27.474 -15.408 9.863 1.00 23.23 172 TRP A N 1
ATOM 1385 C CA . TRP A 1 172 ? 27.919 -14.224 9.141 1.00 23.23 172 TRP A CA 1
ATOM 1386 C C . TRP A 1 172 ? 27.585 -13.016 10.017 1.00 23.23 172 TRP A C 1
ATOM 1388 O O . TRP A 1 172 ? 26.421 -12.742 10.299 1.00 23.23 172 TRP A O 1
ATOM 1398 N N . SER A 1 173 ? 28.614 -12.341 10.524 1.00 24.02 173 SER A N 1
ATOM 1399 C CA . SER A 1 173 ? 28.454 -11.136 11.337 1.00 24.02 173 SER A CA 1
ATOM 1400 C C . SER A 1 173 ? 28.134 -9.955 10.423 1.00 24.02 173 SER A C 1
ATOM 1402 O O . SER A 1 173 ? 28.955 -9.591 9.581 1.00 24.02 173 SER A O 1
ATOM 1404 N N . LEU A 1 174 ? 26.955 -9.356 10.588 1.00 31.41 174 LEU A N 1
ATOM 1405 C CA . LEU A 1 174 ? 26.596 -8.097 9.936 1.00 31.41 174 LEU A CA 1
ATOM 1406 C C . LEU A 1 174 ? 27.321 -6.909 10.605 1.00 31.41 174 LEU A C 1
ATOM 1408 O O . LEU A 1 174 ? 27.619 -6.970 11.804 1.00 31.41 174 LEU A O 1
ATOM 1412 N N . PRO A 1 175 ? 27.617 -5.824 9.863 1.00 27.78 175 PRO A N 1
ATOM 1413 C CA . PRO A 1 175 ? 28.204 -4.615 10.429 1.00 27.78 175 PRO A CA 1
ATOM 1414 C C . PRO A 1 175 ? 27.285 -3.982 11.484 1.00 27.78 175 PRO A C 1
ATOM 1416 O O . PRO A 1 175 ? 26.057 -3.957 11.359 1.00 27.78 175 PRO A O 1
ATOM 1419 N N . ILE A 1 176 ? 27.924 -3.473 12.538 1.00 30.69 176 ILE A N 1
ATOM 1420 C CA . ILE A 1 176 ? 27.319 -2.889 13.739 1.00 30.69 176 ILE A CA 1
ATOM 1421 C C . ILE A 1 176 ? 26.454 -1.689 13.320 1.00 30.69 176 ILE A C 1
ATOM 1423 O O . ILE A 1 176 ? 26.979 -0.639 12.960 1.00 30.69 176 ILE A O 1
ATOM 1427 N N . GLY A 1 177 ? 25.132 -1.875 13.313 1.00 31.89 177 GLY A N 1
ATOM 1428 C CA . GLY A 1 177 ? 24.146 -0.875 12.878 1.00 31.89 177 GLY A CA 1
ATOM 1429 C C . GLY A 1 177 ? 22.862 -1.461 12.274 1.00 31.89 177 GLY A C 1
ATOM 1430 O O . GLY A 1 177 ? 21.886 -0.743 12.119 1.00 31.89 177 GLY A O 1
ATOM 1431 N N . THR A 1 178 ? 22.848 -2.762 11.973 1.00 38.66 178 THR A N 1
ATOM 1432 C CA . THR A 1 178 ? 21.724 -3.491 11.343 1.00 38.66 178 THR A CA 1
ATOM 1433 C C . THR A 1 178 ? 21.089 -4.517 12.285 1.00 38.66 178 THR A C 1
ATOM 1435 O O . THR A 1 178 ? 20.657 -5.578 11.864 1.00 38.66 178 THR A O 1
ATOM 1438 N N . GLN A 1 179 ? 21.102 -4.265 13.595 1.00 30.38 179 GLN A N 1
ATOM 1439 C CA . GLN A 1 179 ? 20.444 -5.152 14.556 1.00 30.38 179 GLN A CA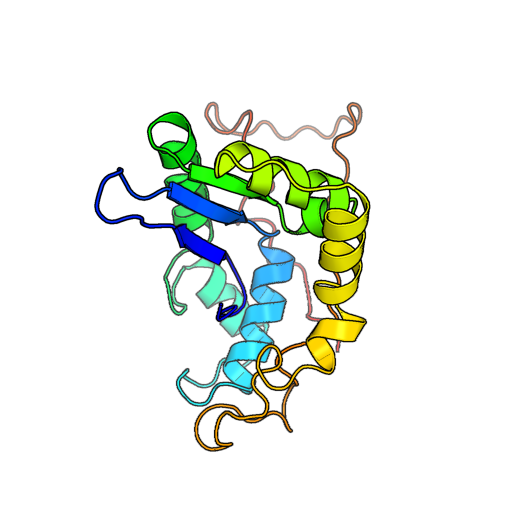 1
ATOM 1440 C C . GLN A 1 179 ? 19.129 -4.520 14.999 1.00 30.38 179 GLN A C 1
ATOM 1442 O O . GLN A 1 179 ? 19.140 -3.603 15.818 1.00 30.38 179 GLN A O 1
ATOM 1447 N N . GLY A 1 180 ? 18.008 -5.029 14.478 1.00 42.41 180 GLY A N 1
ATOM 1448 C CA . GLY A 1 180 ? 16.680 -4.762 15.038 1.00 42.41 180 GLY A CA 1
ATOM 1449 C C . GLY A 1 180 ? 15.639 -4.209 14.071 1.00 42.41 180 GLY A C 1
ATOM 1450 O O . GLY A 1 180 ? 14.585 -3.780 14.541 1.00 42.41 180 GLY A O 1
ATOM 1451 N N . LEU A 1 181 ? 15.887 -4.217 12.756 1.00 50.94 181 LEU A N 1
ATOM 1452 C CA . LEU A 1 181 ? 14.860 -3.834 11.790 1.00 50.94 181 LEU A CA 1
ATOM 1453 C C . LEU A 1 181 ? 14.000 -5.059 11.426 1.00 50.94 181 LEU A C 1
ATOM 1455 O O . LEU A 1 181 ? 14.537 -6.143 11.195 1.00 50.94 181 LEU A O 1
ATOM 1459 N N . PRO A 1 182 ? 12.663 -4.926 11.331 1.00 49.53 182 PRO A N 1
ATOM 1460 C CA . PRO A 1 182 ? 11.759 -6.051 11.047 1.00 49.53 182 PRO A CA 1
ATOM 1461 C C . PRO A 1 182 ? 12.014 -6.799 9.721 1.00 49.53 182 PRO A C 1
ATOM 1463 O O . PRO A 1 182 ? 11.413 -7.845 9.489 1.00 49.53 182 PRO A O 1
ATOM 1466 N N . TRP A 1 183 ? 12.871 -6.271 8.841 1.00 55.88 183 TRP A N 1
ATOM 1467 C CA . TRP A 1 183 ? 13.134 -6.757 7.483 1.00 55.88 183 TRP A CA 1
ATOM 1468 C C . TRP A 1 183 ? 14.624 -7.015 7.203 1.00 55.88 183 TRP A C 1
ATOM 1470 O O . TRP A 1 183 ? 15.045 -6.865 6.058 1.00 55.88 183 TRP A O 1
ATOM 1480 N N . ASP A 1 184 ? 15.417 -7.402 8.210 1.00 48.00 184 ASP A N 1
ATOM 1481 C CA . ASP A 1 184 ? 16.866 -7.690 8.109 1.00 48.00 184 ASP A CA 1
ATOM 1482 C C . ASP A 1 184 ? 17.227 -8.926 7.227 1.00 48.00 184 ASP A C 1
ATOM 1484 O O . ASP A 1 184 ? 18.025 -9.786 7.593 1.00 48.00 184 ASP A O 1
ATOM 1488 N N . GLU A 1 185 ? 16.690 -9.004 6.006 1.00 49.09 185 GLU A N 1
ATOM 1489 C CA . GLU A 1 185 ? 17.353 -9.620 4.858 1.00 49.09 185 GLU A CA 1
ATOM 1490 C C . GLU A 1 185 ? 17.842 -8.482 3.949 1.00 49.09 185 GLU A C 1
ATOM 1492 O O . GLU A 1 185 ? 17.067 -7.791 3.289 1.00 49.09 185 GLU A O 1
ATOM 1497 N N . THR A 1 186 ? 19.153 -8.256 3.939 1.00 45.38 186 THR A N 1
ATOM 1498 C CA . THR A 1 186 ? 19.825 -7.201 3.170 1.00 45.38 186 THR A CA 1
ATOM 1499 C C . THR A 1 186 ? 19.404 -7.236 1.684 1.00 45.38 186 THR A C 1
ATOM 1501 O O . THR A 1 186 ? 19.313 -8.330 1.118 1.00 45.38 186 THR A O 1
ATOM 1504 N N . PRO A 1 187 ? 19.241 -6.085 0.991 1.00 44.38 187 PRO A N 1
ATOM 1505 C CA . PRO A 1 187 ? 18.924 -6.032 -0.448 1.00 44.38 187 PRO A CA 1
ATOM 1506 C C . PRO A 1 187 ? 19.857 -6.868 -1.347 1.00 44.38 187 PRO A C 1
ATOM 1508 O O . PRO A 1 187 ? 19.468 -7.286 -2.434 1.00 44.38 187 PRO A O 1
ATOM 1511 N N . ALA A 1 188 ? 21.065 -7.176 -0.868 1.00 39.59 188 ALA A N 1
ATOM 1512 C CA . ALA A 1 188 ? 22.050 -8.035 -1.523 1.00 39.59 188 ALA A CA 1
ATOM 1513 C C . ALA A 1 188 ? 21.612 -9.507 -1.728 1.00 39.59 188 ALA A C 1
ATOM 1515 O O . ALA A 1 188 ? 22.279 -10.231 -2.463 1.00 39.59 188 ALA A O 1
ATOM 1516 N N . LEU A 1 189 ? 20.518 -9.971 -1.106 1.00 40.25 189 LEU A N 1
ATOM 1517 C CA . LEU A 1 189 ? 20.047 -11.368 -1.175 1.00 40.25 189 LEU A CA 1
ATOM 1518 C C . LEU A 1 189 ? 18.829 -11.587 -2.095 1.00 40.25 189 LEU A C 1
ATOM 1520 O O . LEU A 1 189 ? 18.276 -12.689 -2.153 1.00 40.25 189 LEU A O 1
ATOM 1524 N N . LEU A 1 190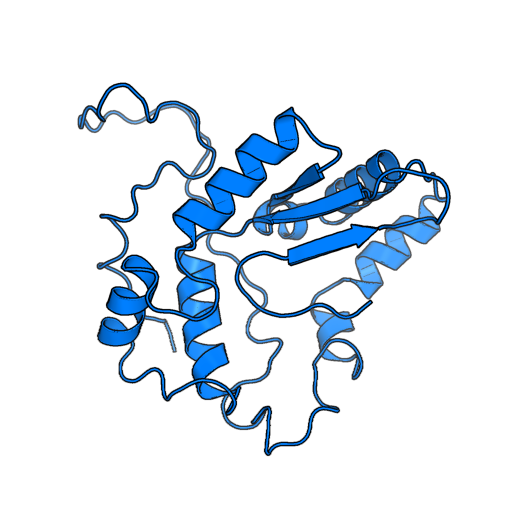 ? 18.409 -10.561 -2.839 1.00 47.12 190 LEU A N 1
ATOM 1525 C CA . LEU A 1 190 ? 17.309 -10.637 -3.805 1.00 47.12 190 LEU A CA 1
ATOM 1526 C C . LEU A 1 190 ? 17.588 -11.374 -5.144 1.00 47.12 190 LEU A C 1
ATOM 1528 O O . LEU A 1 190 ? 16.610 -11.875 -5.701 1.00 47.12 190 LEU A O 1
ATOM 1532 N N . PRO A 1 191 ? 18.823 -11.529 -5.678 1.00 36.22 191 PRO A N 1
ATOM 1533 C CA . PRO A 1 191 ? 19.020 -11.988 -7.065 1.00 36.22 191 PRO A CA 1
ATOM 1534 C C . PRO A 1 191 ? 18.782 -13.492 -7.332 1.00 36.22 191 PRO A C 1
ATOM 1536 O O . PRO A 1 191 ? 19.078 -13.971 -8.419 1.00 36.22 191 PRO A O 1
ATOM 1539 N N . ALA A 1 192 ? 18.242 -14.262 -6.382 1.00 40.59 192 ALA A N 1
ATOM 1540 C CA . ALA A 1 192 ? 18.051 -15.714 -6.526 1.00 40.59 192 ALA A CA 1
ATOM 1541 C C . ALA A 1 192 ? 16.621 -16.157 -6.908 1.00 40.59 192 ALA A C 1
ATOM 1543 O O . ALA A 1 192 ? 16.329 -17.352 -6.859 1.00 40.59 192 ALA A O 1
ATOM 1544 N N . PHE A 1 193 ? 15.709 -15.240 -7.253 1.00 46.56 193 PHE A N 1
ATOM 1545 C CA . PHE A 1 193 ? 14.284 -15.565 -7.399 1.00 46.56 193 PHE A CA 1
ATOM 1546 C C . PHE A 1 193 ? 13.752 -15.263 -8.799 1.00 46.56 193 PHE A C 1
ATOM 1548 O O . PHE A 1 193 ? 13.773 -14.117 -9.234 1.00 46.56 193 PHE A O 1
ATOM 1555 N N . LEU A 1 194 ? 13.222 -16.290 -9.467 1.00 42.72 194 LEU A N 1
ATOM 1556 C CA . LEU A 1 194 ? 12.388 -16.153 -10.662 1.00 42.72 194 LEU A CA 1
ATOM 1557 C C . LEU A 1 194 ? 10.927 -15.902 -10.244 1.00 42.72 194 LEU A C 1
ATOM 1559 O O . LEU A 1 194 ? 10.477 -16.465 -9.241 1.00 42.72 194 LEU A O 1
ATOM 1563 N N . PRO A 1 195 ? 10.154 -15.102 -10.995 1.00 40.06 195 PRO A N 1
ATOM 1564 C CA . PRO A 1 195 ? 8.743 -14.915 -10.736 1.00 40.06 195 PRO A CA 1
ATOM 1565 C C . PRO A 1 195 ? 8.040 -16.190 -11.198 1.00 40.06 195 PRO A C 1
ATOM 1567 O O . PRO A 1 195 ? 8.046 -16.520 -12.383 1.00 40.06 195 PRO A O 1
ATOM 1570 N N . GLU A 1 196 ? 7.457 -16.944 -10.270 1.00 45.94 196 GLU A N 1
ATOM 1571 C CA . GLU A 1 196 ? 6.601 -18.060 -10.669 1.00 45.94 196 GLU A CA 1
ATOM 1572 C C . GLU A 1 196 ? 5.415 -17.532 -11.492 1.00 45.94 196 GLU A C 1
ATOM 1574 O O . GLU A 1 196 ? 4.713 -16.600 -11.065 1.00 45.94 196 GLU A O 1
ATOM 1579 N N . ALA A 1 197 ? 5.236 -18.145 -12.668 1.00 34.16 197 ALA A N 1
ATOM 1580 C CA . ALA A 1 197 ? 4.225 -17.826 -13.675 1.00 34.16 197 ALA A CA 1
ATOM 1581 C C . ALA A 1 197 ? 2.783 -17.765 -13.118 1.00 34.16 197 ALA A C 1
ATOM 1583 O O . ALA A 1 197 ? 2.428 -18.452 -12.124 1.00 34.16 197 ALA A O 1
#

Secondary structure (DSSP, 8-state):
-----SS-EEEEE--TTSPPEEEEEE--HHHHHHHHHHHHHHBTTSPP--SHHHHHHHHHHT-STT--HHHHHHHHHHHHHHSSEEEEEHHHHHH-HHHHHHHHHHHTT----HHHHHHHHHHTSHHHHHH-TTTS-TTS-TTTB-TTT--SS-------------------PPPTT-SS-TT-S-GGG-TT-----

Nearest PDB structures (foldseek):
  2a3r-assembly2_B  TM=9.964E-01  e=2.120E-20  Homo sapiens
  2zvq-assembly1_X  TM=9.952E-01  e=3.429E-17  Mus musculus
  2h8k-assembly1_B  TM=9.836E-01  e=1.190E-15  Homo sapiens
  1bo6-assembly1_B  TM=9.766E-01  e=1.800E-15  Mus musculus
  1g3m-assembly1_B  TM=9.809E-01  e=4.634E-15  Homo sapiens

Foldseek 3Di:
DAADDAQKDWDWDDDPPDDTAIEIEGEALLRRLLRVLLQQVFFLVHDNCPDSLSNLVCQLQLVGPPGHSVCVLVVLVVCVVPDNYHYHYLVCCVVCVLVVVVVVCVSVVHDDDPVVSVVVNVCPDLVNLCPDCSHFVPVPDSNGGPVVSPGNSHPSDGDPPPDPDDDDDDDDDDPDPQPDDPRPPDSVPNNPDDNDD

Solvent-accessible surface area (backbone atoms only — not comparable to full-atom values): 12323 Å² total; per-residue (Å²): 133,78,77,73,68,75,52,55,41,78,47,78,51,71,55,104,87,54,82,62,37,33,40,38,34,44,54,60,66,69,61,28,53,55,47,43,52,52,43,27,68,14,28,63,85,43,69,82,52,77,55,68,68,62,35,49,52,30,47,75,70,18,72,40,90,93,37,37,61,65,59,54,56,49,55,54,52,59,43,35,79,78,45,66,35,49,80,43,47,49,64,53,43,68,76,40,42,64,61,48,52,47,54,52,31,57,73,72,73,48,87,77,58,68,70,58,52,52,50,49,46,55,57,68,28,70,77,47,32,60,71,33,57,80,64,33,55,72,78,51,57,63,82,49,37,30,57,86,77,37,51,79,68,70,82,90,72,72,77,80,78,83,63,101,60,91,83,81,94,73,95,74,87,75,70,94,84,72,82,82,60,101,67,81,67,63,83,88,72,60,91,84,68,79,80,81,129

Radius of gyration: 18.34 Å; Cα contacts (8 Å, |Δi|>4): 195; chains: 1; bounding box: 49×42×41 Å

Organism: Chlorocebus sabaeus (NCBI:txid60711)

pLDDT: mean 72.78, std 21.57, range [22.47, 95.0]

Mean predicted aligned error: 11.15 Å